Protein AF-A0A8H4ERY6-F1 (afdb_monomer)

pLDDT: mean 73.58, std 21.72, range [28.89, 97.69]

Nearest PDB structures (foldseek):
  2qjo-assembly1_B-2  TM=4.223E-01  e=2.496E+00  Synechocystis sp. PCC 6803
  3zq6-assembly2_C  TM=3.906E-01  e=4.110E+00  Methanothermobacter thermautotrophicus
  6tyt-assembly1_A  TM=4.153E-01  e=6.359E+00  Xenopus laevis
  3ibg-assembly1_B  TM=3.932E-01  e=8.160E+00  Aspergillus fumigatus

Sequence (190 aa):
MLEFCGNLRELRICGAEITDNILIRLTSDEEISTENFIPGESTFGSQQDKLATPPTSPISNNTYPHLHSLDLTECFNLTAFGIAELFSPDNLPSFHSLTLQHNPQNELDLEFFEFLADSFKFHSFNIIILNSKRFDEKNKKVLHTFARITKDLEVLGTKKDNVHVIKREKEMIDSEILNSFQISSPFIYS

Radius of gyration: 21.57 Å; Cα contacts (8 Å, |Δi|>4): 244; chains: 1; bounding box: 65×41×56 Å

Organism: Gigaspora margarita (NCBI:txid4874)

Foldseek 3Di:
DDPQDLQAAEEEDEQDQDELVVLCLQQDLDDPPPPDPDDDDDDDDDDDDDDDDDPDDDPLSGSHQNHAEYEYHNHQNYALVSVVVCVPPSRHNNYAEYEYEDDLVHPDAPVSVVCCLVVPLRHAYEYEYEDLPPDPPVCVVSSVRSVVRLVSLVVVVVVGVRYHYHYDHDGQDPVNVVVVVVVPDPPPPD

Secondary structure (DSSP, 8-state):
-----TT--EEE--S----THHHHHHH-----------------------PPPP--------S-TT--EEEETT-TT--HHHHHHTTSTTT-TT--EEEEE--TTSS--HHHHHHHHHH-TTSEEEEEEE-GGGS-TT-HHHHHHHHHHHHHHHHHHHH-TTEEEEEESSPPPHHHHHHHHHHS------

Structure (mmCIF, N/CA/C/O backbone):
data_AF-A0A8H4ERY6-F1
#
_entry.id   AF-A0A8H4ERY6-F1
#
loop_
_atom_site.group_PDB
_atom_site.id
_atom_site.type_symbol
_atom_site.label_atom_id
_atom_site.label_alt_id
_atom_site.label_comp_id
_atom_site.label_asym_id
_atom_site.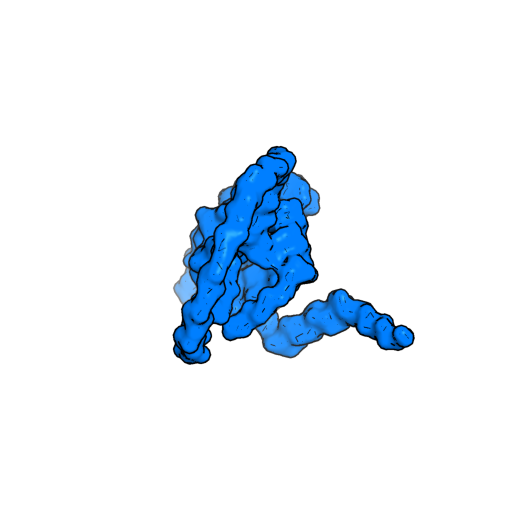label_entity_id
_atom_site.label_seq_id
_atom_site.pdbx_PDB_ins_code
_atom_site.Cartn_x
_atom_site.Cartn_y
_atom_site.Cartn_z
_atom_site.occupancy
_atom_site.B_iso_or_equiv
_atom_site.auth_seq_id
_atom_site.auth_comp_id
_atom_site.auth_asym_id
_atom_site.auth_atom_id
_atom_site.pdbx_PDB_model_num
ATOM 1 N N . MET A 1 1 ? 24.836 5.488 4.803 1.00 34.88 1 MET A N 1
ATOM 2 C CA . MET A 1 1 ? 24.814 5.396 3.331 1.00 34.88 1 MET A CA 1
ATOM 3 C C . MET A 1 1 ? 24.790 3.905 3.032 1.00 34.88 1 MET A C 1
ATOM 5 O O . MET A 1 1 ? 25.725 3.236 3.445 1.00 34.88 1 MET A O 1
ATOM 9 N N . LEU A 1 2 ? 23.671 3.358 2.545 1.00 39.62 2 LEU A N 1
ATOM 10 C CA . LEU A 1 2 ? 23.573 1.928 2.220 1.00 39.62 2 LEU A CA 1
ATOM 11 C C . LEU A 1 2 ? 24.350 1.715 0.916 1.00 39.62 2 LEU A C 1
ATOM 13 O O . LEU A 1 2 ? 23.993 2.308 -0.097 1.00 39.62 2 LEU A O 1
ATOM 17 N N . GLU A 1 3 ? 25.445 0.960 0.973 1.00 43.41 3 GLU A N 1
ATOM 18 C CA . GLU A 1 3 ? 26.233 0.611 -0.209 1.00 43.41 3 GLU A CA 1
ATOM 19 C C . GLU A 1 3 ? 25.423 -0.269 -1.169 1.00 43.41 3 GLU A C 1
ATOM 21 O O . GLU A 1 3 ? 24.551 -1.047 -0.772 1.00 43.41 3 GLU A O 1
ATOM 26 N N . PHE A 1 4 ? 25.712 -0.089 -2.454 1.00 51.59 4 PHE A N 1
ATOM 27 C CA . PHE A 1 4 ? 24.979 -0.611 -3.597 1.00 51.59 4 PHE A CA 1
ATOM 28 C C . PHE A 1 4 ? 24.840 -2.143 -3.549 1.00 51.59 4 PHE A C 1
ATOM 30 O O . PHE A 1 4 ? 25.807 -2.881 -3.723 1.00 51.59 4 PHE A O 1
ATOM 37 N N . CYS A 1 5 ? 23.617 -2.638 -3.354 1.00 56.06 5 CYS A N 1
ATOM 38 C CA . CYS A 1 5 ? 23.275 -4.044 -3.557 1.00 56.06 5 CYS A CA 1
ATOM 39 C C . CYS A 1 5 ? 22.505 -4.165 -4.871 1.00 56.06 5 CYS A C 1
ATOM 41 O O . CYS A 1 5 ? 21.277 -4.159 -4.867 1.00 56.06 5 CYS A O 1
ATOM 43 N N . GLY A 1 6 ? 23.215 -4.310 -5.995 1.00 62.06 6 GLY A N 1
ATOM 44 C CA . GLY A 1 6 ? 22.588 -4.458 -7.321 1.00 62.06 6 GLY A CA 1
ATOM 45 C C . GLY A 1 6 ? 21.605 -5.636 -7.425 1.00 62.06 6 GLY A C 1
ATOM 46 O O . GLY A 1 6 ? 20.757 -5.657 -8.306 1.00 62.06 6 GLY A O 1
ATOM 47 N N . ASN A 1 7 ? 21.664 -6.584 -6.483 1.00 76.50 7 ASN A N 1
ATOM 48 C CA . ASN A 1 7 ? 20.769 -7.739 -6.377 1.00 76.50 7 ASN A CA 1
ATOM 49 C C . ASN A 1 7 ? 19.683 -7.598 -5.298 1.00 76.50 7 ASN A C 1
ATOM 51 O O . ASN A 1 7 ? 19.111 -8.606 -4.881 1.00 76.50 7 ASN A O 1
ATOM 55 N N . LEU A 1 8 ? 19.417 -6.389 -4.796 1.00 84.50 8 LEU A N 1
ATOM 56 C CA . LEU A 1 8 ? 18.380 -6.179 -3.790 1.00 84.50 8 LEU A CA 1
ATOM 57 C C . LEU A 1 8 ? 17.007 -6.537 -4.374 1.00 84.50 8 LEU A C 1
ATOM 59 O O . LEU A 1 8 ? 16.541 -5.892 -5.307 1.00 84.50 8 LEU A O 1
ATOM 63 N N . ARG A 1 9 ? 16.369 -7.573 -3.820 1.00 88.25 9 ARG A N 1
ATOM 64 C CA . ARG A 1 9 ? 15.036 -8.043 -4.244 1.00 88.25 9 ARG A CA 1
ATOM 65 C C . ARG A 1 9 ? 13.915 -7.555 -3.347 1.00 88.25 9 ARG A C 1
ATOM 67 O O . ARG A 1 9 ? 12.789 -7.384 -3.801 1.00 88.25 9 ARG A O 1
ATOM 74 N N . GLU A 1 10 ? 14.219 -7.337 -2.079 1.00 89.62 10 GLU A N 1
ATOM 75 C CA . GLU A 1 10 ? 13.247 -6.953 -1.068 1.00 89.62 10 GLU A CA 1
ATOM 76 C C . GLU A 1 10 ? 13.836 -5.812 -0.251 1.00 89.62 10 GLU A C 1
ATOM 78 O O . GLU A 1 10 ? 14.940 -5.928 0.284 1.00 89.62 10 GLU A O 1
ATOM 83 N N . LEU A 1 11 ? 13.103 -4.707 -0.166 1.00 89.00 11 LEU A N 1
ATOM 84 C CA . LEU A 1 11 ? 13.448 -3.573 0.676 1.00 89.00 11 LEU A CA 1
ATOM 85 C C . LEU A 1 11 ? 12.304 -3.323 1.647 1.00 89.00 11 LEU A C 1
ATOM 87 O O . LEU A 1 11 ? 11.150 -3.194 1.248 1.00 89.00 11 LEU A O 1
ATOM 91 N N . ARG A 1 12 ? 12.633 -3.221 2.930 1.00 87.88 12 ARG A N 1
ATOM 92 C CA . ARG A 1 12 ? 11.685 -2.837 3.971 1.00 87.88 12 ARG A CA 1
ATOM 93 C C . ARG A 1 12 ? 12.201 -1.606 4.694 1.00 87.88 12 ARG A C 1
ATOM 95 O O . ARG A 1 12 ? 13.311 -1.617 5.220 1.00 87.88 12 ARG A O 1
ATOM 102 N N . ILE A 1 13 ? 11.369 -0.575 4.747 1.00 87.50 13 ILE A N 1
ATOM 103 C CA . ILE A 1 13 ? 11.563 0.643 5.526 1.00 87.50 13 ILE A CA 1
ATOM 104 C C . ILE A 1 13 ? 10.330 0.759 6.423 1.00 87.50 13 ILE A C 1
ATOM 106 O O . ILE A 1 13 ? 9.223 0.927 5.928 1.00 87.50 13 ILE A O 1
ATOM 110 N N . CYS A 1 14 ? 10.509 0.606 7.736 1.00 83.56 14 CYS A N 1
ATOM 111 C CA . CYS A 1 14 ? 9.402 0.596 8.694 1.00 83.56 14 CYS A CA 1
ATOM 112 C C . CYS A 1 14 ? 9.537 1.746 9.689 1.00 83.56 14 CYS A C 1
ATOM 114 O O . CYS A 1 14 ? 10.624 1.949 10.231 1.00 83.56 14 CYS A O 1
ATOM 116 N N . GLY A 1 15 ? 8.448 2.479 9.929 1.00 79.19 15 GLY A N 1
ATOM 117 C CA . GLY A 1 15 ? 8.371 3.514 10.971 1.00 79.19 15 GLY A CA 1
ATOM 118 C C . GLY A 1 15 ? 9.321 4.701 10.778 1.00 79.19 15 GLY A C 1
ATOM 119 O O . GLY A 1 15 ? 9.578 5.449 11.720 1.00 79.19 15 GLY A O 1
ATOM 120 N N . ALA A 1 16 ? 9.878 4.868 9.578 1.00 82.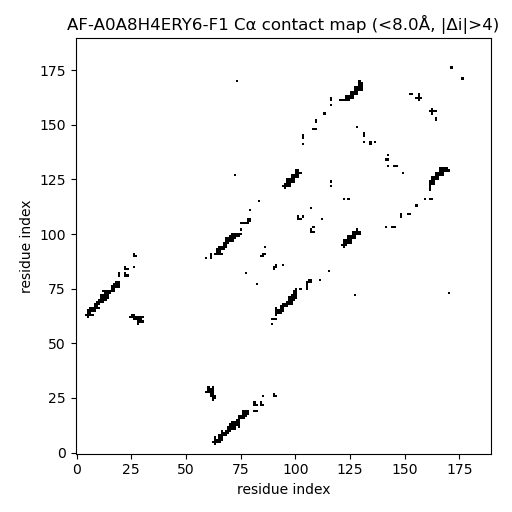50 16 ALA A N 1
ATOM 121 C CA . ALA A 1 16 ? 10.788 5.959 9.272 1.00 82.50 16 ALA A CA 1
ATOM 122 C C . ALA A 1 16 ? 10.010 7.203 8.829 1.00 82.50 16 ALA A C 1
ATOM 124 O O . ALA A 1 16 ? 9.029 7.119 8.089 1.00 82.50 16 ALA A O 1
ATOM 125 N N . GLU A 1 17 ? 10.498 8.377 9.220 1.00 84.00 17 GLU A N 1
ATOM 126 C CA . GLU A 1 17 ? 9.955 9.660 8.775 1.00 84.00 17 GLU A CA 1
ATOM 127 C C . GLU A 1 17 ? 10.488 10.002 7.370 1.00 84.00 17 GLU A C 1
ATOM 129 O O . GLU A 1 17 ? 11.309 10.898 7.177 1.00 84.00 17 GLU A O 1
ATOM 134 N N . ILE A 1 18 ? 10.072 9.207 6.382 1.00 84.75 18 ILE A N 1
ATOM 135 C CA . ILE A 1 18 ? 10.457 9.350 4.974 1.00 84.75 18 ILE A CA 1
ATOM 136 C C . ILE A 1 18 ? 9.386 10.086 4.173 1.00 84.75 18 ILE A C 1
ATOM 138 O O . ILE A 1 18 ? 8.192 9.923 4.407 1.00 84.75 18 ILE A O 1
ATOM 142 N N . THR A 1 19 ? 9.828 10.872 3.197 1.00 87.81 19 THR A N 1
ATOM 143 C CA . THR A 1 19 ? 8.970 11.526 2.201 1.00 87.81 19 THR A CA 1
ATOM 144 C C . THR A 1 19 ? 9.208 10.914 0.824 1.00 87.81 19 THR A C 1
ATOM 146 O O . THR A 1 19 ? 10.138 10.124 0.645 1.00 87.81 19 THR A O 1
ATOM 149 N N . ASP A 1 20 ? 8.436 11.343 -0.172 1.00 88.69 20 ASP A N 1
ATOM 150 C CA . ASP A 1 20 ? 8.545 10.899 -1.570 1.00 88.69 20 ASP A CA 1
ATOM 151 C C . ASP A 1 20 ? 9.973 10.981 -2.147 1.00 88.69 20 ASP A C 1
ATOM 153 O O . ASP A 1 20 ? 10.320 10.233 -3.056 1.00 88.69 20 ASP A O 1
ATOM 157 N N . ASN A 1 21 ? 10.849 11.813 -1.571 1.00 85.50 21 ASN A N 1
ATOM 158 C CA . ASN A 1 21 ? 12.267 11.891 -1.932 1.00 85.50 21 ASN A CA 1
ATOM 159 C C . ASN A 1 21 ? 12.985 10.534 -1.893 1.00 85.50 21 ASN A C 1
ATOM 161 O O . ASN A 1 21 ? 13.907 10.315 -2.677 1.00 85.50 21 ASN A O 1
ATOM 165 N N . ILE A 1 22 ? 12.614 9.631 -0.977 1.00 85.06 22 I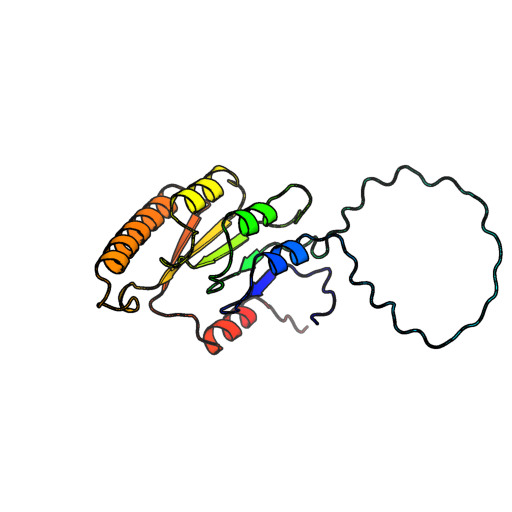LE A N 1
ATOM 166 C CA . ILE A 1 22 ? 13.218 8.294 -0.959 1.00 85.06 22 ILE A CA 1
ATOM 167 C C . ILE A 1 22 ? 12.734 7.455 -2.140 1.00 85.06 22 ILE A C 1
ATOM 169 O O . ILE A 1 22 ? 13.530 6.720 -2.708 1.00 85.06 22 ILE A O 1
ATOM 173 N N . LEU A 1 23 ? 11.469 7.605 -2.541 1.00 86.25 23 LEU A N 1
ATOM 174 C CA . LEU A 1 23 ? 10.881 6.882 -3.667 1.00 86.25 23 LEU A CA 1
ATOM 175 C C . LEU A 1 23 ? 11.546 7.323 -4.971 1.00 86.25 23 LEU A C 1
ATOM 177 O O . LEU A 1 23 ? 12.006 6.475 -5.723 1.00 86.25 23 LEU A O 1
ATOM 181 N N . ILE A 1 24 ? 11.755 8.633 -5.141 1.00 82.19 24 ILE A N 1
ATOM 182 C CA . ILE A 1 24 ? 12.519 9.194 -6.267 1.00 82.19 24 ILE A CA 1
ATOM 183 C C . ILE A 1 24 ? 13.936 8.611 -6.320 1.00 82.19 24 ILE A C 1
ATOM 185 O O . ILE A 1 24 ? 14.447 8.313 -7.392 1.00 82.19 24 ILE A O 1
ATOM 189 N N . ARG A 1 25 ? 14.593 8.418 -5.170 1.00 82.25 25 ARG A N 1
ATOM 190 C CA . ARG A 1 25 ? 15.931 7.804 -5.129 1.00 82.25 25 ARG A CA 1
ATOM 191 C C . ARG A 1 25 ? 15.924 6.319 -5.474 1.00 82.25 25 ARG A C 1
ATOM 193 O O . ARG A 1 25 ? 16.920 5.841 -6.000 1.00 82.25 25 ARG A O 1
ATOM 200 N N . LEU A 1 26 ? 14.846 5.592 -5.175 1.00 80.44 26 LEU A N 1
ATOM 201 C CA . LEU A 1 26 ? 14.712 4.189 -5.580 1.00 80.44 26 LEU A CA 1
ATOM 202 C C . LEU A 1 26 ? 14.559 4.053 -7.098 1.00 80.44 26 LEU A C 1
ATOM 204 O O . LEU A 1 26 ? 14.998 3.053 -7.660 1.00 80.44 26 LEU A O 1
ATOM 208 N N . THR A 1 27 ? 13.950 5.050 -7.736 1.00 78.12 27 THR A N 1
ATOM 209 C CA . THR A 1 27 ? 13.653 5.062 -9.171 1.00 78.12 27 THR A CA 1
ATOM 210 C C . THR A 1 27 ? 14.646 5.879 -9.999 1.00 78.12 27 THR A C 1
ATOM 212 O O . THR A 1 27 ? 14.522 5.924 -11.214 1.00 78.12 27 THR A O 1
ATOM 215 N N . SER A 1 28 ? 15.604 6.555 -9.361 1.00 71.88 28 SER A N 1
ATOM 216 C CA . SER A 1 28 ? 16.605 7.378 -10.041 1.00 71.88 28 SER A CA 1
ATOM 217 C C . SER A 1 28 ? 17.644 6.511 -10.758 1.00 71.88 28 SER A C 1
ATOM 219 O O . SER A 1 28 ? 18.072 5.477 -10.235 1.00 71.88 28 SER A O 1
ATOM 221 N N . ASP A 1 29 ? 18.087 6.990 -11.919 1.00 63.31 29 ASP A N 1
ATOM 222 C CA . ASP A 1 29 ? 19.217 6.455 -12.690 1.00 63.31 29 ASP A CA 1
ATOM 223 C C . ASP A 1 29 ? 20.574 7.024 -12.235 1.00 63.31 29 ASP A C 1
ATOM 225 O O . ASP A 1 29 ? 21.608 6.765 -12.856 1.00 63.31 29 ASP A O 1
ATOM 229 N N . GLU A 1 30 ? 20.599 7.857 -11.187 1.00 55.91 30 GLU A N 1
ATOM 230 C CA . GLU A 1 30 ? 21.854 8.401 -10.675 1.00 55.91 30 GLU A CA 1
ATOM 231 C C . GLU A 1 30 ? 22.710 7.278 -10.078 1.00 55.91 30 GLU A C 1
ATOM 233 O O . GLU A 1 30 ? 22.492 6.828 -8.951 1.00 55.91 30 GLU A O 1
ATOM 238 N N . GLU A 1 31 ? 23.753 6.878 -10.815 1.00 46.53 31 GLU A N 1
ATOM 239 C CA . GLU A 1 31 ? 24.941 6.284 -10.213 1.00 46.53 31 GLU A CA 1
ATOM 240 C C . GLU A 1 31 ? 25.339 7.174 -9.033 1.00 46.53 31 GLU A C 1
ATOM 242 O O . GLU A 1 31 ? 25.717 8.336 -9.220 1.00 46.53 31 GLU A O 1
ATOM 247 N N . ILE A 1 32 ? 25.265 6.643 -7.810 1.00 43.47 32 ILE A N 1
ATOM 248 C CA . ILE A 1 32 ? 25.919 7.260 -6.656 1.00 43.47 32 ILE A CA 1
ATOM 249 C C . ILE A 1 32 ? 27.417 7.148 -6.940 1.00 43.47 32 ILE A C 1
ATOM 251 O O . ILE A 1 32 ? 28.087 6.202 -6.533 1.00 43.47 32 ILE A O 1
ATOM 255 N N . SER A 1 33 ? 27.930 8.097 -7.715 1.00 33.81 33 SER A N 1
ATOM 256 C CA . SER A 1 33 ? 29.327 8.201 -8.081 1.00 33.81 33 SER A CA 1
ATOM 257 C C . SER A 1 33 ? 30.064 8.593 -6.809 1.00 33.81 33 SER A C 1
ATOM 259 O O . SER A 1 33 ? 30.065 9.744 -6.377 1.00 33.81 33 SER A O 1
ATOM 261 N N . THR A 1 34 ? 30.699 7.617 -6.166 1.00 38.09 34 THR A N 1
ATOM 262 C CA . THR A 1 34 ? 31.615 7.827 -5.038 1.00 38.09 34 THR A CA 1
ATOM 263 C C . THR A 1 34 ? 32.949 8.434 -5.486 1.00 38.09 34 THR A C 1
ATOM 265 O O . THR A 1 34 ? 33.990 8.160 -4.896 1.00 38.09 34 THR A O 1
ATOM 268 N N . GLU A 1 35 ? 32.949 9.281 -6.514 1.00 37.31 35 GLU A N 1
ATOM 269 C CA . GLU A 1 35 ? 34.140 9.956 -7.018 1.00 37.31 35 GLU A CA 1
ATOM 270 C C . GLU A 1 35 ? 34.023 11.458 -6.791 1.00 37.31 35 GLU A C 1
ATOM 272 O O . GLU A 1 35 ? 33.727 12.236 -7.685 1.00 37.31 35 GLU A O 1
ATOM 277 N N . ASN A 1 36 ? 34.262 11.863 -5.547 1.00 34.69 36 ASN A N 1
ATOM 278 C CA . ASN A 1 36 ? 34.882 13.149 -5.239 1.00 34.69 36 ASN A CA 1
ATOM 279 C C . ASN A 1 36 ? 35.689 13.010 -3.944 1.00 34.69 36 ASN A C 1
ATOM 281 O O . ASN A 1 36 ? 35.484 13.715 -2.959 1.00 34.69 36 ASN A O 1
ATOM 285 N N . PHE A 1 37 ? 36.630 12.066 -3.956 1.00 28.89 37 PHE A N 1
ATOM 286 C CA . PHE A 1 37 ? 37.822 12.140 -3.122 1.00 28.89 37 PHE A CA 1
ATOM 287 C C . PHE A 1 37 ? 39.006 12.364 -4.063 1.00 28.89 37 PHE A C 1
ATOM 289 O O . PHE A 1 37 ? 39.604 11.423 -4.571 1.00 28.89 37 PHE A O 1
ATOM 296 N N . ILE A 1 38 ? 39.319 13.632 -4.333 1.00 37.66 38 ILE A N 1
ATOM 297 C CA . ILE A 1 38 ? 40.601 13.997 -4.939 1.00 37.66 38 ILE A CA 1
ATOM 298 C C . ILE A 1 38 ? 41.631 13.989 -3.807 1.00 37.66 38 ILE A C 1
ATOM 300 O O . ILE A 1 38 ? 41.545 14.806 -2.886 1.00 37.66 38 ILE A O 1
ATOM 304 N N . PRO A 1 39 ? 42.622 13.090 -3.875 1.00 31.09 39 PRO A N 1
ATOM 305 C CA . PRO A 1 39 ? 43.986 13.577 -3.764 1.00 31.09 39 PRO A CA 1
ATOM 306 C C . PRO A 1 39 ? 44.894 12.875 -4.778 1.00 31.09 39 PRO A C 1
ATOM 308 O O . PRO A 1 39 ? 45.197 11.692 -4.644 1.00 31.09 39 PRO A O 1
ATOM 311 N N . GLY A 1 40 ? 45.387 13.635 -5.756 1.00 29.19 40 GLY A N 1
ATOM 312 C CA . GLY A 1 40 ? 46.541 13.230 -6.558 1.00 29.19 40 GLY A CA 1
ATOM 313 C C . GLY A 1 40 ? 46.393 13.536 -8.038 1.00 29.19 40 GLY A C 1
ATOM 314 O O . GLY A 1 40 ? 45.950 12.696 -8.812 1.00 29.19 40 GLY A O 1
ATOM 315 N N . GLU A 1 41 ? 46.824 14.729 -8.441 1.00 33.81 41 GLU A N 1
ATOM 316 C CA . GLU A 1 41 ? 47.220 14.985 -9.822 1.00 33.81 41 GLU A CA 1
ATOM 317 C C . GLU A 1 41 ? 48.330 14.005 -10.238 1.00 33.81 41 GLU A C 1
ATOM 319 O O . GLU A 1 41 ? 49.393 13.972 -9.618 1.00 33.81 41 GLU A O 1
ATOM 324 N N . SER A 1 42 ? 48.142 13.283 -11.343 1.00 29.64 42 SER A N 1
ATOM 325 C CA . SER A 1 42 ? 49.227 13.114 -12.313 1.00 29.64 42 SER A CA 1
ATOM 326 C C . SER A 1 42 ? 48.669 12.848 -13.710 1.00 29.64 42 SER A C 1
ATOM 328 O O . SER A 1 42 ? 48.148 11.780 -14.024 1.00 29.64 42 SER A O 1
ATOM 330 N N . THR A 1 43 ? 48.802 13.872 -14.536 1.00 32.66 43 THR A N 1
ATOM 331 C CA . THR A 1 43 ? 48.629 13.940 -15.984 1.00 32.66 43 THR A CA 1
ATOM 332 C C . THR A 1 43 ? 49.403 12.839 -16.711 1.00 32.66 43 THR A C 1
ATOM 334 O O . THR A 1 43 ? 50.588 12.706 -16.448 1.00 32.66 43 THR A O 1
ATOM 337 N N . PHE A 1 44 ? 48.800 12.144 -17.682 1.00 31.25 44 PHE A N 1
ATOM 338 C CA . PHE A 1 44 ? 49.432 11.810 -18.974 1.00 31.25 44 PHE A CA 1
ATOM 339 C C . PHE A 1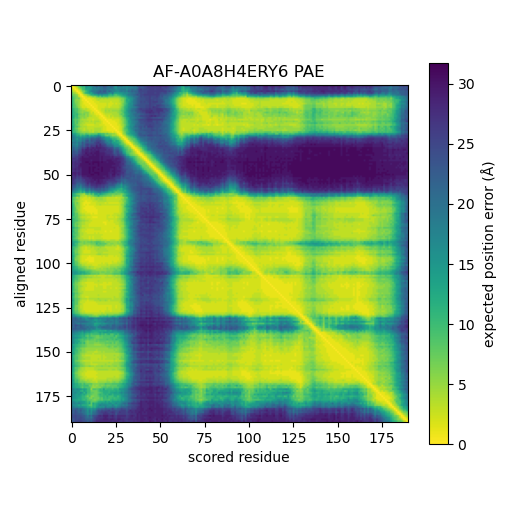 44 ? 48.375 11.275 -19.953 1.00 31.25 44 PHE A C 1
ATOM 341 O O . PHE A 1 44 ? 47.723 10.267 -19.698 1.00 31.25 44 PHE A O 1
ATOM 348 N N . GLY A 1 45 ? 48.183 11.983 -21.069 1.00 31.08 45 GLY A N 1
ATOM 349 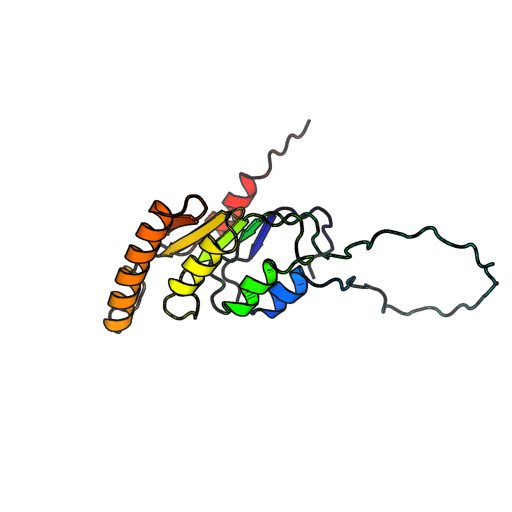C CA . GLY A 1 45 ? 47.241 11.610 -22.124 1.00 31.08 45 GLY A CA 1
ATOM 350 C C . GLY A 1 45 ? 47.829 10.647 -23.152 1.00 31.08 45 GLY A C 1
ATOM 351 O O . GLY A 1 45 ? 49.047 10.550 -23.289 1.00 31.08 45 GLY A O 1
ATOM 352 N N . SER A 1 46 ? 46.951 9.993 -23.916 1.00 31.14 46 SER A N 1
ATOM 353 C CA . SER A 1 46 ? 47.144 9.639 -25.331 1.00 31.14 46 SER A CA 1
ATOM 354 C C . SER A 1 46 ? 45.819 9.196 -25.964 1.00 31.14 46 SER A C 1
ATOM 356 O O . SER A 1 46 ? 44.948 8.639 -25.307 1.00 31.14 46 SER A O 1
ATOM 358 N N . GLN A 1 47 ? 45.692 9.528 -27.245 1.00 37.38 47 GLN A N 1
ATOM 359 C CA . GLN A 1 47 ? 44.536 9.454 -28.140 1.00 37.38 47 GLN A CA 1
ATOM 360 C C . GLN A 1 47 ? 43.905 8.052 -28.257 1.00 37.38 47 GLN A C 1
ATOM 362 O O . GLN A 1 47 ? 44.625 7.057 -28.287 1.00 37.38 47 GLN A O 1
ATOM 367 N N . GLN A 1 48 ? 42.577 7.979 -28.424 1.00 33.22 48 GLN A N 1
ATOM 368 C CA . GLN A 1 48 ? 41.886 6.769 -28.886 1.00 33.22 48 GLN A CA 1
ATOM 369 C C . GLN A 1 48 ? 41.082 7.035 -30.160 1.00 33.22 48 GLN A C 1
ATOM 371 O O . GLN A 1 48 ? 40.260 7.951 -30.235 1.00 33.22 48 GLN A O 1
ATOM 376 N N . ASP A 1 49 ? 41.366 6.191 -31.150 1.00 32.19 49 ASP A N 1
ATOM 377 C CA . ASP A 1 49 ? 40.668 6.042 -32.417 1.00 32.19 49 ASP A CA 1
ATOM 378 C C . ASP A 1 49 ? 39.192 5.667 -32.231 1.00 32.19 49 ASP A C 1
ATOM 380 O O . ASP A 1 49 ? 38.802 4.866 -31.382 1.00 32.19 49 ASP A O 1
ATOM 384 N N . LYS A 1 50 ? 38.369 6.257 -33.094 1.00 40.62 50 LYS A N 1
ATOM 385 C CA . LYS A 1 50 ? 36.911 6.167 -33.119 1.00 40.62 50 LYS A CA 1
ATOM 386 C C . LYS A 1 50 ? 36.470 4.846 -33.766 1.00 40.62 50 LYS A C 1
ATOM 388 O O . LYS A 1 50 ? 36.348 4.774 -34.987 1.00 40.62 50 LYS A O 1
ATOM 393 N N . LEU A 1 51 ? 36.201 3.817 -32.962 1.00 31.61 51 LEU A N 1
ATOM 394 C CA . LEU A 1 51 ? 35.538 2.589 -33.415 1.00 31.61 51 LEU A CA 1
ATOM 395 C C . LEU A 1 51 ? 34.032 2.681 -33.125 1.00 31.61 51 LEU A C 1
ATOM 397 O O . LEU A 1 51 ? 33.623 2.863 -31.982 1.00 31.61 51 LEU 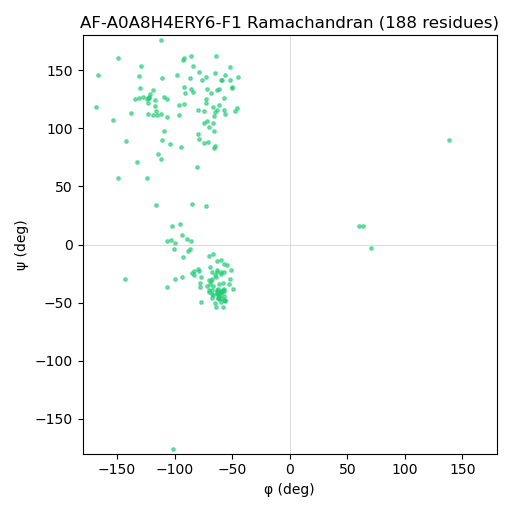A O 1
ATOM 401 N N . ALA A 1 52 ? 33.213 2.604 -34.175 1.00 42.44 52 ALA A N 1
ATOM 402 C CA . ALA A 1 52 ? 31.758 2.674 -34.085 1.00 42.44 52 ALA A CA 1
ATOM 403 C C . ALA A 1 52 ? 31.200 1.511 -33.246 1.00 42.44 52 ALA A C 1
ATOM 405 O O . ALA A 1 52 ? 31.381 0.344 -33.593 1.00 42.44 52 ALA A O 1
ATOM 406 N N . THR A 1 53 ? 30.517 1.838 -32.151 1.00 38.31 53 THR A N 1
ATOM 407 C CA . THR A 1 53 ? 29.764 0.886 -31.332 1.00 38.31 53 THR A CA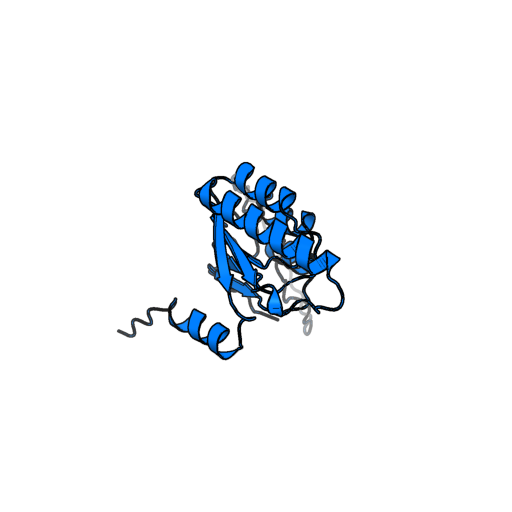 1
ATOM 408 C C . THR A 1 53 ? 28.440 0.514 -32.023 1.00 38.31 53 THR A C 1
ATOM 410 O O . THR A 1 53 ? 27.819 1.372 -32.658 1.00 38.31 53 THR A O 1
ATOM 413 N N . PRO A 1 54 ? 27.998 -0.759 -31.950 1.00 40.66 54 PRO A N 1
ATOM 414 C CA . PRO A 1 54 ? 26.676 -1.169 -32.430 1.00 40.66 54 PRO A CA 1
ATOM 415 C C . PRO A 1 54 ? 25.575 -0.480 -31.602 1.00 40.66 54 PRO A C 1
ATOM 417 O O . PRO A 1 54 ? 25.874 0.008 -30.511 1.00 40.66 54 PRO A O 1
ATOM 420 N N . PRO A 1 55 ? 24.315 -0.414 -32.079 1.00 39.09 55 PRO A N 1
ATOM 421 C CA . PRO A 1 55 ? 23.240 0.220 -31.327 1.00 39.09 55 PRO A CA 1
ATOM 422 C C . PRO A 1 55 ? 22.982 -0.591 -30.056 1.00 39.09 55 PRO A C 1
ATOM 424 O O . PRO A 1 55 ? 22.312 -1.622 -30.083 1.00 39.09 55 PRO A O 1
ATOM 427 N N . THR A 1 56 ? 23.560 -0.146 -28.945 1.00 41.09 56 THR A N 1
ATOM 428 C CA . THR A 1 56 ? 23.234 -0.644 -27.618 1.00 41.09 56 THR A CA 1
ATOM 429 C C . THR A 1 56 ? 21.787 -0.244 -27.363 1.00 41.09 56 THR A C 1
ATOM 431 O O . THR A 1 56 ? 21.462 0.942 -27.316 1.00 41.09 56 THR A O 1
ATOM 434 N N . SER A 1 57 ? 20.901 -1.233 -27.265 1.00 41.78 57 SER A N 1
ATOM 435 C CA . SER A 1 57 ? 19.582 -1.068 -26.651 1.00 41.78 57 SER A CA 1
ATOM 436 C C . SER A 1 57 ? 19.725 -0.283 -25.339 1.00 41.78 57 SER A C 1
ATOM 438 O O . SER A 1 57 ? 20.747 -0.459 -24.669 1.00 41.78 57 SER A O 1
ATOM 440 N N . PRO A 1 58 ? 18.763 0.591 -24.985 1.00 39.62 58 PRO A N 1
ATOM 441 C CA . PRO A 1 58 ? 18.902 1.463 -23.827 1.00 39.62 58 PRO A CA 1
ATOM 442 C C . PRO A 1 58 ? 19.141 0.593 -22.594 1.00 39.62 58 PRO A C 1
ATOM 444 O O . PRO A 1 58 ? 18.314 -0.246 -22.242 1.00 39.62 58 PRO A O 1
ATOM 447 N N . ILE A 1 59 ? 20.322 0.735 -22.000 1.00 45.84 59 ILE A N 1
ATOM 448 C CA . ILE A 1 59 ? 20.618 0.164 -20.694 1.00 45.84 59 ILE A CA 1
ATOM 449 C C . ILE A 1 59 ? 19.807 1.030 -19.734 1.00 45.84 59 ILE A C 1
ATOM 451 O O . ILE A 1 59 ? 20.115 2.208 -19.571 1.00 45.84 59 ILE A O 1
ATOM 455 N N . SER A 1 60 ? 18.712 0.490 -19.201 1.00 49.81 60 SER A N 1
ATOM 456 C CA . SER A 1 60 ? 17.973 1.140 -18.123 1.00 49.81 60 SER A CA 1
ATOM 457 C C . SER A 1 60 ? 18.898 1.142 -16.901 1.00 49.81 60 SER A C 1
ATOM 459 O O . SER A 1 60 ? 19.230 0.072 -16.381 1.00 49.81 60 SER A O 1
ATOM 461 N N . ASN A 1 61 ? 19.388 2.314 -16.505 1.00 59.38 61 ASN A N 1
ATOM 462 C CA . ASN A 1 61 ? 20.402 2.490 -15.461 1.00 59.38 61 ASN A CA 1
ATOM 463 C C . ASN A 1 61 ? 19.783 2.529 -14.054 1.00 59.38 61 ASN A C 1
ATOM 465 O O . ASN A 1 61 ? 20.264 3.226 -13.166 1.00 59.38 61 ASN A O 1
ATOM 469 N N . ASN A 1 62 ? 18.726 1.753 -13.832 1.00 66.88 62 ASN A N 1
ATOM 470 C CA . ASN A 1 62 ? 17.979 1.790 -12.589 1.00 66.88 62 ASN A CA 1
ATOM 471 C C . ASN A 1 62 ? 18.877 1.411 -11.417 1.00 66.88 62 ASN A C 1
ATOM 473 O O . ASN A 1 62 ? 19.544 0.374 -11.444 1.00 66.88 62 ASN A O 1
ATOM 477 N N . THR A 1 63 ? 18.799 2.187 -10.337 1.00 73.19 63 THR A N 1
ATOM 478 C CA . THR A 1 63 ? 19.537 1.899 -9.099 1.00 73.19 63 THR A CA 1
ATOM 479 C C . THR A 1 63 ? 19.183 0.514 -8.523 1.00 73.19 63 THR A C 1
ATOM 481 O O . THR A 1 63 ? 20.047 -0.168 -7.968 1.00 73.19 63 THR A O 1
ATOM 484 N N . TYR A 1 64 ? 17.933 0.056 -8.687 1.00 81.44 64 TYR A N 1
ATOM 485 C CA . TYR A 1 64 ? 17.451 -1.230 -8.161 1.00 81.44 64 TYR A CA 1
ATOM 486 C C . TYR A 1 64 ? 16.664 -2.056 -9.201 1.00 81.44 64 TYR A C 1
ATOM 488 O O . TYR A 1 64 ? 15.454 -2.252 -9.064 1.00 81.44 64 TYR A O 1
ATOM 496 N N . PRO A 1 65 ? 17.328 -2.619 -10.227 1.00 82.94 65 PRO A N 1
ATOM 497 C CA . PRO A 1 65 ? 16.651 -3.281 -11.349 1.00 82.94 65 PRO A CA 1
ATOM 498 C C . PRO A 1 65 ? 15.966 -4.599 -10.950 1.00 82.94 65 PRO A C 1
ATOM 500 O O . PRO A 1 65 ? 15.086 -5.094 -11.656 1.00 82.94 65 PRO A O 1
ATOM 503 N N . HIS A 1 66 ? 16.367 -5.182 -9.818 1.00 86.94 66 HIS A N 1
ATOM 504 C CA . HIS A 1 66 ? 15.876 -6.465 -9.313 1.00 86.94 66 HIS A CA 1
ATOM 505 C C . HIS A 1 66 ? 14.933 -6.338 -8.114 1.00 86.94 66 HIS A C 1
ATOM 507 O O . HIS A 1 66 ? 14.506 -7.367 -7.583 1.00 86.94 66 HIS A O 1
ATOM 513 N N . LEU A 1 67 ? 14.594 -5.114 -7.693 1.00 89.38 67 LEU A N 1
ATOM 514 C CA . LEU A 1 67 ? 13.684 -4.906 -6.574 1.00 89.38 67 LEU A CA 1
ATOM 515 C C . LEU A 1 67 ? 12.290 -5.403 -6.950 1.00 89.38 67 LEU A C 1
ATOM 517 O O . LEU A 1 67 ? 11.670 -4.908 -7.885 1.00 89.38 67 LEU A O 1
ATOM 521 N N . HIS A 1 68 ? 11.816 -6.392 -6.205 1.00 91.81 68 HIS A N 1
ATOM 522 C CA . HIS A 1 68 ? 10.550 -7.075 -6.425 1.00 91.81 68 HIS A CA 1
ATOM 523 C C . HIS A 1 68 ? 9.502 -6.678 -5.388 1.00 91.81 68 HIS A C 1
ATOM 525 O O . HIS A 1 68 ? 8.322 -6.551 -5.716 1.00 91.81 68 HIS A O 1
ATOM 531 N N . SER A 1 69 ? 9.925 -6.465 -4.140 1.00 93.12 69 SER A N 1
ATOM 532 C CA . SER A 1 69 ? 9.032 -6.093 -3.045 1.00 93.12 69 SER A CA 1
ATOM 533 C C . SER A 1 69 ? 9.542 -4.881 -2.282 1.00 93.12 69 SER A C 1
ATOM 535 O O . SER A 1 69 ? 10.707 -4.834 -1.884 1.00 93.12 69 SER A O 1
ATOM 537 N N . LEU A 1 70 ? 8.636 -3.944 -2.014 1.00 93.50 70 LEU A N 1
ATOM 538 C CA . LEU A 1 70 ? 8.872 -2.775 -1.182 1.00 93.50 70 LEU A CA 1
ATOM 539 C C . LEU A 1 70 ? 7.851 -2.753 -0.048 1.00 93.50 70 LEU A C 1
ATOM 541 O O . LEU A 1 70 ? 6.646 -2.818 -0.275 1.00 93.50 70 LEU A O 1
ATOM 545 N N . ASP A 1 71 ? 8.336 -2.665 1.181 1.00 92.88 71 ASP A N 1
ATOM 546 C CA . ASP A 1 71 ? 7.501 -2.560 2.368 1.00 92.88 71 ASP A CA 1
ATOM 547 C C . ASP A 1 71 ? 7.751 -1.223 3.057 1.00 92.88 71 ASP A C 1
ATOM 549 O O . ASP A 1 71 ? 8.860 -0.969 3.526 1.00 92.88 71 ASP A O 1
ATOM 553 N N . LEU A 1 72 ? 6.717 -0.381 3.083 1.00 92.38 72 LEU A N 1
ATOM 554 C CA . LEU A 1 72 ? 6.718 0.971 3.644 1.00 92.38 72 LEU A CA 1
ATOM 555 C C . LEU A 1 72 ? 5.752 1.064 4.832 1.00 92.38 72 LEU A C 1
ATOM 557 O O . LEU A 1 72 ? 5.082 2.079 5.044 1.00 92.38 72 LEU A O 1
ATOM 561 N N . THR A 1 73 ? 5.622 -0.025 5.593 1.00 89.38 73 THR A N 1
ATOM 562 C CA . THR A 1 73 ? 4.810 -0.060 6.813 1.00 89.38 73 THR A CA 1
ATOM 563 C C . THR A 1 73 ? 5.171 1.115 7.728 1.00 89.38 73 THR A C 1
ATOM 565 O O . THR A 1 73 ? 6.338 1.448 7.919 1.00 89.38 73 THR A O 1
ATOM 568 N N . GLU A 1 74 ? 4.160 1.780 8.287 1.00 87.12 74 GLU A N 1
ATOM 569 C CA . GLU A 1 74 ? 4.332 2.924 9.198 1.00 87.12 74 GLU A CA 1
ATOM 570 C C . GLU A 1 74 ? 5.081 4.147 8.614 1.00 87.12 74 GLU A C 1
ATOM 572 O O . GLU A 1 74 ? 5.475 5.045 9.354 1.00 87.12 74 GLU A O 1
ATOM 577 N N . CYS A 1 75 ? 5.232 4.239 7.288 1.00 89.69 75 CYS A N 1
ATOM 578 C CA . CYS A 1 75 ? 5.802 5.407 6.611 1.00 89.69 75 CYS A CA 1
ATOM 579 C C . CYS A 1 75 ? 4.683 6.361 6.157 1.00 89.69 75 CYS A C 1
ATOM 581 O O . CYS A 1 75 ? 4.197 6.295 5.029 1.00 89.69 75 CYS A O 1
ATOM 583 N N . PHE A 1 76 ? 4.221 7.228 7.060 1.00 88.56 76 PHE A N 1
ATOM 584 C CA . PHE A 1 76 ? 2.968 7.981 6.877 1.00 88.56 76 PHE A CA 1
ATOM 585 C C . PHE A 1 76 ? 3.085 9.322 6.146 1.00 88.56 76 PHE A C 1
ATOM 587 O O . PHE A 1 76 ? 2.059 9.935 5.875 1.00 88.56 76 PHE A O 1
ATOM 594 N N . ASN A 1 77 ? 4.299 9.769 5.821 1.00 89.88 77 ASN A N 1
ATOM 595 C CA . ASN A 1 77 ? 4.540 11.045 5.133 1.00 89.88 77 ASN A CA 1
ATOM 596 C C . ASN A 1 77 ? 4.671 10.880 3.604 1.00 89.88 77 ASN A C 1
ATOM 598 O O . ASN A 1 77 ? 5.214 11.757 2.931 1.00 89.88 77 ASN A O 1
ATOM 602 N N . LEU A 1 78 ? 4.212 9.746 3.065 1.00 90.31 78 LEU A N 1
ATOM 603 C CA . LEU A 1 78 ? 4.216 9.440 1.635 1.00 90.31 78 LEU A CA 1
ATOM 604 C C . LEU A 1 78 ? 2.904 9.867 0.988 1.00 90.31 78 LEU A C 1
ATOM 606 O O . LEU A 1 78 ? 1.831 9.570 1.522 1.00 90.31 78 LEU A O 1
ATOM 610 N N . THR A 1 79 ? 2.999 10.498 -0.179 1.00 92.12 79 THR A N 1
ATOM 611 C CA . THR A 1 79 ? 1.828 10.944 -0.939 1.00 92.12 79 THR A CA 1
ATOM 612 C C . THR A 1 79 ? 1.375 9.890 -1.948 1.00 92.12 79 THR A C 1
ATOM 614 O O . THR A 1 79 ? 2.137 9.011 -2.364 1.00 92.12 79 THR A O 1
ATOM 617 N N . ALA A 1 80 ? 0.121 10.001 -2.395 1.00 91.88 80 ALA A N 1
ATOM 618 C CA . ALA A 1 80 ? -0.412 9.172 -3.476 1.00 91.88 80 ALA A CA 1
ATOM 619 C C . ALA A 1 80 ? 0.422 9.304 -4.764 1.00 91.88 80 ALA A C 1
ATOM 621 O O . ALA A 1 80 ? 0.668 8.313 -5.451 1.00 91.88 80 ALA A O 1
ATOM 622 N N . PHE A 1 81 ? 0.892 10.521 -5.061 1.00 90.44 81 PHE A N 1
ATOM 623 C CA . PHE A 1 81 ? 1.738 10.800 -6.219 1.00 90.44 81 PHE A CA 1
ATOM 624 C C . PHE A 1 81 ? 3.094 10.098 -6.106 1.00 90.44 81 PHE A C 1
ATOM 626 O O . PHE A 1 81 ? 3.478 9.365 -7.014 1.00 90.44 81 PHE A O 1
ATOM 633 N N . GLY A 1 82 ? 3.781 10.248 -4.969 1.00 90.88 82 GLY A N 1
ATOM 634 C CA . GLY A 1 82 ? 5.076 9.608 -4.742 1.00 90.88 82 GLY A CA 1
ATOM 635 C C . GLY A 1 82 ? 5.019 8.086 -4.872 1.00 90.88 82 GLY A C 1
ATOM 636 O O . GLY A 1 82 ? 5.916 7.479 -5.449 1.00 90.88 82 GLY A O 1
ATOM 637 N N . ILE A 1 83 ? 3.944 7.461 -4.383 1.00 92.94 83 ILE A N 1
ATOM 638 C CA . ILE A 1 83 ? 3.742 6.014 -4.526 1.00 92.94 83 ILE A CA 1
ATOM 639 C C . ILE A 1 83 ? 3.445 5.630 -5.979 1.00 92.94 83 ILE A C 1
ATOM 641 O O . ILE A 1 83 ? 3.961 4.617 -6.447 1.00 92.94 83 ILE A O 1
ATOM 645 N N . ALA A 1 84 ? 2.632 6.408 -6.698 1.00 90.25 84 ALA A N 1
ATOM 646 C CA . ALA A 1 84 ? 2.305 6.127 -8.095 1.00 90.25 84 ALA A CA 1
ATOM 647 C C . ALA A 1 84 ? 3.548 6.153 -9.005 1.00 90.25 84 ALA A C 1
ATOM 649 O O . ALA A 1 84 ? 3.643 5.333 -9.916 1.00 90.25 84 ALA A O 1
ATOM 650 N N . GLU A 1 85 ? 4.524 7.019 -8.713 1.00 89.19 85 GLU A N 1
ATOM 651 C CA . GLU A 1 85 ? 5.797 7.091 -9.447 1.00 89.19 85 GLU A CA 1
ATOM 652 C C . GLU A 1 85 ? 6.603 5.786 -9.401 1.00 89.19 85 GLU A C 1
ATOM 654 O O . GLU A 1 85 ? 7.338 5.487 -10.339 1.00 89.19 85 GLU A O 1
ATOM 659 N N . LEU A 1 86 ? 6.435 4.939 -8.378 1.00 89.88 86 LEU A N 1
ATOM 660 C CA . LEU A 1 86 ? 7.087 3.620 -8.342 1.00 89.88 86 LEU A CA 1
ATOM 661 C C . LEU A 1 86 ? 6.688 2.724 -9.524 1.00 89.88 86 LEU A C 1
ATOM 663 O O . LEU A 1 86 ? 7.424 1.802 -9.870 1.00 89.88 86 LEU A O 1
ATOM 667 N N . PHE A 1 87 ? 5.526 2.989 -10.121 1.00 88.69 87 PHE A N 1
ATOM 668 C CA . PHE A 1 87 ? 4.948 2.207 -11.210 1.00 88.69 87 PHE A CA 1
ATOM 669 C C . PHE A 1 87 ? 5.099 2.879 -12.580 1.00 88.69 87 PHE A C 1
ATOM 671 O O . PHE A 1 87 ? 4.576 2.362 -13.572 1.00 88.69 87 PHE A O 1
ATOM 678 N N . SER A 1 88 ? 5.788 4.023 -12.657 1.00 85.31 88 SER A N 1
ATOM 679 C CA . SER A 1 88 ? 6.125 4.635 -13.940 1.00 85.31 88 SER A CA 1
ATOM 680 C C . SER A 1 88 ? 6.953 3.648 -14.781 1.00 85.31 88 SER A C 1
ATOM 682 O O . SER A 1 88 ? 7.782 2.911 -14.229 1.00 85.31 88 SER A O 1
ATOM 684 N N . PRO A 1 89 ? 6.734 3.594 -16.110 1.00 75.69 89 PRO A N 1
ATOM 685 C CA . PRO A 1 89 ? 7.546 2.771 -16.997 1.00 75.69 89 PRO A CA 1
ATOM 686 C C . PRO A 1 89 ? 9.028 3.063 -16.771 1.00 75.69 89 PRO A C 1
ATOM 688 O O . PRO A 1 89 ? 9.400 4.208 -16.545 1.00 75.69 89 PRO A O 1
ATOM 691 N N . ASP A 1 90 ? 9.851 2.022 -16.815 1.00 81.00 90 ASP A N 1
ATOM 692 C CA . ASP A 1 90 ? 11.303 2.102 -16.645 1.00 81.00 90 ASP A CA 1
ATOM 693 C C . ASP A 1 90 ? 11.810 2.433 -15.232 1.00 81.00 90 ASP A C 1
ATOM 695 O O . ASP A 1 90 ? 13.010 2.342 -15.033 1.00 81.00 90 ASP A O 1
ATOM 699 N N . ASN A 1 91 ? 10.968 2.697 -14.222 1.00 83.12 91 ASN A N 1
ATOM 700 C CA . ASN A 1 91 ? 11.453 3.003 -12.863 1.00 83.12 91 ASN A CA 1
ATOM 701 C C . ASN A 1 91 ? 11.909 1.759 -12.081 1.00 83.12 91 ASN A C 1
ATOM 703 O O . ASN A 1 91 ? 13.006 1.732 -11.518 1.00 83.12 91 ASN A O 1
ATOM 707 N N . LEU A 1 92 ? 11.092 0.701 -12.042 1.00 86.19 92 LEU A N 1
ATOM 708 C CA . LEU A 1 92 ? 11.421 -0.554 -11.357 1.00 86.19 92 LEU A CA 1
ATOM 709 C C . LEU A 1 92 ? 10.898 -1.767 -12.155 1.00 86.19 92 LEU A C 1
ATOM 711 O O . LEU A 1 92 ? 9.782 -2.233 -11.925 1.00 86.19 92 LEU A O 1
ATOM 715 N N . PRO A 1 93 ? 11.685 -2.322 -13.094 1.00 86.00 93 PRO A N 1
ATOM 716 C CA . PRO A 1 93 ? 11.195 -3.301 -14.068 1.00 86.00 93 PRO A CA 1
ATOM 717 C C . PRO A 1 93 ? 10.796 -4.649 -13.455 1.00 86.00 93 PRO A C 1
ATOM 719 O O . PRO A 1 93 ? 10.010 -5.381 -14.050 1.00 86.00 93 PRO A O 1
ATOM 722 N N . SER A 1 94 ? 11.339 -4.987 -12.282 1.00 88.31 94 SER A N 1
ATOM 723 C CA . SER A 1 94 ? 11.023 -6.231 -11.565 1.00 88.31 94 SER A CA 1
ATOM 724 C C . SER A 1 94 ? 10.008 -6.038 -10.434 1.00 88.31 94 SER A C 1
ATOM 726 O O . SER A 1 94 ? 9.716 -7.001 -9.723 1.00 88.31 94 SER A O 1
ATOM 728 N N . PHE A 1 95 ? 9.504 -4.818 -10.227 1.00 91.56 95 PHE A N 1
ATOM 729 C CA . PHE A 1 95 ? 8.669 -4.494 -9.078 1.00 91.56 95 PHE A CA 1
ATOM 730 C C . PHE A 1 95 ? 7.289 -5.119 -9.194 1.00 91.56 95 PHE A C 1
ATOM 732 O O . PHE A 1 95 ? 6.650 -5.075 -10.241 1.00 91.56 95 PHE A O 1
ATOM 739 N N . HIS A 1 96 ? 6.837 -5.734 -8.106 1.00 93.06 96 HIS A N 1
ATOM 740 C CA . HIS A 1 96 ? 5.617 -6.528 -8.118 1.00 93.06 96 HIS A CA 1
ATOM 741 C C . HIS A 1 96 ? 4.802 -6.399 -6.835 1.00 93.06 96 HIS A C 1
ATOM 743 O O . HIS A 1 96 ? 3.587 -6.546 -6.886 1.00 93.06 96 HIS A O 1
ATOM 749 N N . SER A 1 97 ? 5.430 -6.146 -5.687 1.00 95.88 97 SER A N 1
ATOM 750 C CA . SER A 1 97 ? 4.760 -6.171 -4.386 1.00 95.88 97 SER A CA 1
ATOM 751 C C . SER A 1 97 ? 4.999 -4.885 -3.606 1.00 95.88 97 SER A C 1
ATOM 753 O O . SER A 1 97 ? 6.144 -4.501 -3.366 1.00 95.88 97 SER A O 1
ATOM 755 N N . LEU A 1 98 ? 3.915 -4.251 -3.160 1.00 96.50 98 LEU A N 1
ATOM 756 C CA . LEU A 1 98 ? 3.954 -3.066 -2.312 1.00 96.50 98 LEU A CA 1
ATOM 757 C C . LEU A 1 98 ? 3.165 -3.306 -1.024 1.00 96.50 98 LEU A C 1
ATOM 759 O O . LEU A 1 98 ? 1.977 -3.628 -1.063 1.00 96.50 98 LEU A O 1
ATOM 763 N N . THR A 1 99 ? 3.811 -3.093 0.120 1.00 95.31 99 THR A N 1
ATOM 764 C CA . THR A 1 99 ? 3.154 -3.091 1.431 1.00 95.31 99 THR A CA 1
ATOM 765 C C . THR A 1 99 ? 3.041 -1.667 1.961 1.00 95.31 99 THR A C 1
ATOM 767 O O . THR A 1 99 ? 4.044 -0.965 2.086 1.00 95.31 99 THR A O 1
ATOM 770 N N . LEU A 1 100 ? 1.821 -1.254 2.305 1.00 93.94 100 LEU A N 1
ATOM 771 C CA . LEU A 1 100 ? 1.500 0.048 2.890 1.00 93.94 100 LEU A CA 1
ATOM 772 C C . LEU A 1 100 ? 0.656 -0.137 4.146 1.00 93.94 100 LEU A C 1
ATOM 774 O O . LEU A 1 100 ? -0.105 -1.096 4.260 1.00 93.94 100 LEU A O 1
ATOM 778 N N . GLN A 1 101 ? 0.725 0.823 5.064 1.00 90.50 101 GLN A N 1
ATOM 779 C CA . GLN A 1 101 ? -0.186 0.887 6.202 1.00 90.50 101 GLN A CA 1
ATOM 780 C C . GLN A 1 101 ? -1.151 2.058 6.052 1.00 90.50 101 GLN A C 1
ATOM 782 O O . GLN A 1 101 ? -0.728 3.204 5.901 1.00 90.50 101 GLN A O 1
ATOM 787 N N . HIS A 1 102 ? -2.450 1.780 6.149 1.00 88.50 102 HIS A N 1
ATOM 788 C CA . HIS A 1 102 ? -3.453 2.834 6.168 1.00 88.50 102 HIS A CA 1
ATOM 789 C C . HIS A 1 102 ? -3.357 3.639 7.472 1.00 88.50 102 HIS A C 1
ATOM 791 O O . HIS A 1 102 ? -3.351 3.084 8.575 1.00 88.50 102 HIS A O 1
ATOM 797 N N . ASN A 1 103 ? -3.325 4.963 7.334 1.00 84.62 103 ASN A N 1
ATOM 798 C CA . ASN A 1 103 ? -3.389 5.914 8.434 1.00 84.62 103 ASN A CA 1
ATOM 799 C C . ASN A 1 103 ? -4.446 6.979 8.094 1.00 84.62 103 ASN A C 1
ATOM 801 O O . ASN A 1 103 ? -4.332 7.607 7.045 1.00 84.62 103 ASN A O 1
ATOM 805 N N . PRO A 1 104 ? -5.446 7.227 8.961 1.00 77.06 104 PRO A N 1
ATOM 806 C CA . PRO A 1 104 ? -6.507 8.204 8.707 1.00 77.06 104 PRO A CA 1
ATOM 807 C C . PRO A 1 104 ? -6.026 9.661 8.668 1.00 77.06 104 PRO A C 1
ATOM 809 O O . PRO A 1 104 ? -6.822 10.550 8.376 1.00 77.06 104 PRO A O 1
ATOM 812 N N . GLN A 1 105 ? -4.768 9.923 9.027 1.00 76.56 105 GLN A N 1
ATOM 813 C CA . GLN A 1 105 ? -4.137 11.237 8.915 1.00 76.56 105 GLN A CA 1
ATOM 814 C C . GLN A 1 105 ? -3.379 11.426 7.593 1.00 76.56 105 GLN A C 1
ATOM 816 O O . GLN A 1 105 ? -2.978 12.550 7.309 1.00 76.56 105 GLN A O 1
ATOM 821 N N . ASN A 1 106 ? -3.177 10.361 6.810 1.00 79.12 106 ASN A N 1
ATOM 822 C CA . ASN A 1 106 ? -2.507 10.423 5.513 1.00 79.12 106 ASN A CA 1
ATOM 823 C C . ASN A 1 106 ? -3.534 10.619 4.376 1.00 79.12 106 ASN A C 1
ATOM 825 O O . ASN A 1 106 ? -4.711 10.292 4.521 1.00 79.12 106 ASN A O 1
ATOM 829 N N . GLU A 1 107 ? -3.069 11.120 3.236 1.00 78.12 107 GLU A N 1
ATOM 830 C CA . GLU A 1 107 ? -3.812 11.310 1.986 1.00 78.12 107 GLU A CA 1
ATOM 831 C C . GLU A 1 107 ? -4.158 9.988 1.276 1.00 78.12 107 GLU A C 1
ATOM 833 O O . GLU A 1 107 ? -4.937 9.983 0.328 1.00 78.12 107 GLU A O 1
ATOM 838 N N . LEU A 1 108 ? -3.607 8.856 1.729 1.00 88.44 108 LEU A N 1
ATOM 839 C CA . LEU A 1 108 ? -3.872 7.533 1.154 1.00 88.44 108 LEU A CA 1
ATOM 840 C C . LEU A 1 108 ? -5.225 6.988 1.632 1.00 88.44 108 LEU A C 1
ATOM 842 O O . LEU A 1 108 ? -5.332 6.313 2.668 1.00 88.44 108 LEU A O 1
ATOM 846 N N . ASP A 1 109 ? -6.261 7.295 0.862 1.00 87.69 109 ASP A N 1
ATOM 847 C CA . ASP A 1 109 ? -7.635 6.878 1.102 1.00 87.69 109 ASP A CA 1
ATOM 848 C C . ASP A 1 109 ? -8.068 5.690 0.223 1.00 87.69 109 ASP A C 1
ATOM 850 O O . ASP A 1 109 ? -7.280 5.087 -0.507 1.00 87.69 109 ASP A O 1
ATOM 854 N N . LEU A 1 110 ? -9.343 5.308 0.341 1.00 90.69 110 LEU A N 1
ATOM 855 C CA . LEU A 1 110 ? -9.913 4.192 -0.411 1.00 90.69 110 LEU A CA 1
ATOM 856 C C . LEU A 1 110 ? -9.804 4.388 -1.928 1.00 90.69 110 LEU A C 1
ATOM 858 O O . LEU A 1 110 ? -9.516 3.420 -2.625 1.00 90.69 110 LEU A O 1
ATOM 862 N N . GLU A 1 111 ? -10.035 5.606 -2.423 1.00 92.44 111 GLU A N 1
ATOM 863 C CA . GLU A 1 111 ? -10.019 5.901 -3.858 1.00 92.44 111 GLU A CA 1
ATOM 864 C C . GLU A 1 111 ? -8.621 5.660 -4.429 1.00 92.44 111 GLU A C 1
ATOM 866 O O . GLU A 1 111 ? -8.474 5.045 -5.485 1.00 92.44 111 GLU A O 1
ATOM 871 N N . PHE A 1 112 ? -7.583 6.038 -3.681 1.00 93.06 112 PHE A N 1
ATOM 872 C CA . PHE A 1 112 ? -6.208 5.730 -4.050 1.00 93.06 112 PHE A CA 1
ATOM 873 C C . PHE A 1 112 ? -5.924 4.219 -4.108 1.00 93.06 112 PHE A C 1
ATOM 875 O O . PHE A 1 112 ? -5.332 3.733 -5.075 1.00 93.06 112 PHE A O 1
ATOM 882 N N . PHE A 1 113 ? -6.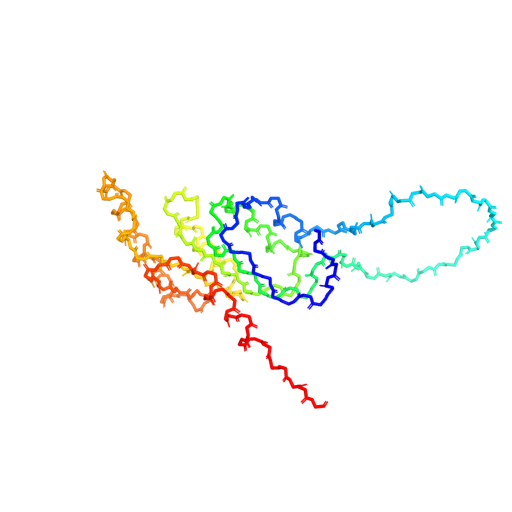354 3.446 -3.107 1.00 94.38 113 PHE A N 1
ATOM 883 C CA . PHE A 1 113 ? -6.144 1.993 -3.122 1.00 94.38 113 PHE A CA 1
ATOM 884 C C . PHE A 1 113 ? -6.941 1.295 -4.234 1.00 94.38 113 PHE A C 1
ATOM 886 O O . PHE A 1 113 ? -6.442 0.345 -4.840 1.00 94.38 113 PHE A O 1
ATOM 893 N N . GLU A 1 114 ? -8.151 1.772 -4.538 1.00 95.31 114 GLU A N 1
ATOM 894 C CA . GLU A 1 114 ? -8.935 1.318 -5.691 1.00 95.31 114 GLU A CA 1
ATOM 895 C C . GLU A 1 114 ? -8.208 1.623 -7.004 1.00 95.31 114 GLU A C 1
ATOM 897 O O . GLU A 1 114 ? -8.059 0.729 -7.840 1.00 95.31 114 GLU A O 1
ATOM 902 N N . PHE A 1 115 ? -7.678 2.841 -7.150 1.00 95.56 115 PHE A N 1
ATOM 903 C CA . PHE A 1 115 ? -6.873 3.242 -8.301 1.00 95.56 115 PHE A CA 1
ATOM 904 C C . PHE A 1 115 ? -5.660 2.328 -8.504 1.00 95.56 115 PHE A C 1
ATOM 906 O O . PHE A 1 115 ? -5.446 1.859 -9.625 1.00 95.56 115 PHE A O 1
ATOM 913 N N . LEU A 1 116 ? -4.892 2.037 -7.446 1.00 95.12 116 LEU A N 1
ATOM 914 C CA . LEU A 1 116 ? -3.748 1.125 -7.532 1.00 95.12 116 LEU A CA 1
ATOM 915 C C . LEU A 1 116 ? -4.183 -0.270 -7.991 1.00 95.12 116 LEU A C 1
ATOM 917 O O . LEU A 1 116 ? -3.624 -0.818 -8.943 1.00 95.12 116 LEU A O 1
ATOM 921 N N . ALA A 1 117 ? -5.215 -0.824 -7.350 1.00 95.69 117 ALA A N 1
ATOM 922 C CA . ALA A 1 117 ? -5.710 -2.160 -7.653 1.00 95.69 117 ALA A CA 1
ATOM 923 C C . ALA A 1 117 ? -6.185 -2.289 -9.109 1.00 95.69 117 ALA A C 1
ATOM 925 O O . ALA A 1 117 ? -5.916 -3.299 -9.761 1.00 95.69 117 ALA A O 1
ATOM 926 N N . ASP A 1 118 ? -6.872 -1.267 -9.627 1.00 96.31 118 ASP A N 1
ATOM 927 C CA . ASP A 1 118 ? -7.411 -1.263 -10.986 1.00 96.31 118 ASP A CA 1
ATOM 928 C C . ASP A 1 118 ? -6.372 -0.975 -12.068 1.00 96.31 118 ASP A C 1
ATOM 930 O O . ASP A 1 118 ? -6.430 -1.579 -13.147 1.00 96.31 118 ASP A O 1
ATOM 934 N N . SER A 1 119 ? -5.418 -0.092 -11.780 1.00 95.56 119 SER A N 1
ATOM 935 C CA . SER A 1 119 ? -4.380 0.315 -12.732 1.00 95.56 119 SER A CA 1
ATOM 936 C C . SER A 1 119 ? -3.279 -0.736 -12.865 1.00 95.56 119 SER A C 1
ATOM 938 O O . SER A 1 119 ? -2.750 -0.948 -13.955 1.00 95.56 119 SER A O 1
ATOM 940 N N . PHE A 1 120 ? -2.974 -1.453 -11.781 1.00 94.12 120 PHE A N 1
ATOM 941 C CA . PHE A 1 120 ? -1.807 -2.327 -11.679 1.00 94.12 120 PHE A CA 1
ATOM 942 C C . PHE A 1 120 ? -2.199 -3.764 -11.313 1.00 94.12 120 PHE A C 1
ATOM 944 O O . PHE A 1 120 ? -1.719 -4.341 -10.342 1.00 94.12 120 PHE A O 1
ATOM 951 N N . LYS A 1 121 ? -3.055 -4.379 -12.135 1.00 93.81 121 LYS A N 1
ATOM 952 C CA . LYS A 1 121 ? -3.654 -5.711 -11.887 1.00 93.81 121 LYS A CA 1
ATOM 953 C C . LYS A 1 121 ? -2.656 -6.853 -11.688 1.00 93.81 121 LYS A C 1
ATOM 955 O O . LYS A 1 121 ? -2.995 -7.869 -11.098 1.00 93.81 121 LYS A O 1
ATOM 960 N N . PHE A 1 122 ? -1.440 -6.696 -12.203 1.00 92.94 122 PHE A N 1
ATOM 961 C CA . PHE A 1 122 ? -0.366 -7.677 -12.064 1.00 92.94 122 PHE A CA 1
ATOM 962 C C . PHE A 1 122 ? 0.559 -7.400 -10.877 1.00 92.94 122 PHE A C 1
ATOM 964 O O . PHE A 1 122 ? 1.585 -8.056 -10.787 1.00 92.94 122 PHE A O 1
ATOM 971 N N . HIS A 1 123 ? 0.243 -6.440 -10.007 1.00 95.25 123 HIS A N 1
ATOM 972 C CA . HIS A 1 123 ? 1.010 -6.138 -8.797 1.00 95.25 123 HIS A CA 1
ATOM 973 C C . HIS A 1 123 ? 0.208 -6.532 -7.563 1.00 95.25 123 HIS A C 1
ATOM 975 O O . HIS A 1 123 ? -1.005 -6.352 -7.541 1.00 95.25 123 HIS A O 1
ATOM 981 N N . SER A 1 124 ? 0.888 -7.036 -6.539 1.00 96.75 124 SER A N 1
ATOM 982 C CA . SER A 1 124 ? 0.308 -7.368 -5.243 1.00 96.75 124 SER A CA 1
ATOM 983 C C . SER A 1 124 ? 0.387 -6.175 -4.289 1.00 96.75 124 SER A C 1
ATOM 985 O O . SER A 1 124 ? 1.450 -5.583 -4.089 1.00 96.75 124 SER A O 1
ATOM 987 N N . PHE A 1 125 ? -0.742 -5.844 -3.668 1.00 97.38 125 PHE A N 1
ATOM 988 C CA . PHE A 1 125 ? -0.866 -4.760 -2.701 1.00 97.38 125 PHE A CA 1
ATOM 989 C C . PHE A 1 125 ? -1.223 -5.312 -1.327 1.00 97.38 125 PHE A C 1
ATOM 991 O O . PHE A 1 125 ? -2.339 -5.782 -1.109 1.00 97.38 125 PHE A O 1
ATOM 998 N N . ASN A 1 126 ? -0.299 -5.215 -0.376 1.00 96.06 126 ASN A N 1
ATOM 999 C CA . ASN A 1 126 ? -0.542 -5.577 1.015 1.00 96.06 126 ASN A CA 1
ATOM 1000 C C . ASN A 1 126 ? -0.908 -4.317 1.806 1.00 96.06 126 ASN A C 1
ATOM 1002 O O . ASN A 1 126 ? -0.071 -3.442 2.022 1.00 96.06 126 ASN A O 1
ATOM 1006 N N . ILE A 1 127 ? -2.159 -4.215 2.246 1.00 94.94 127 ILE A N 1
ATOM 1007 C CA . ILE A 1 127 ? -2.667 -3.053 2.978 1.00 94.94 127 ILE A CA 1
ATOM 1008 C C . ILE A 1 127 ? -2.837 -3.433 4.445 1.00 94.94 127 ILE A C 1
ATOM 1010 O O . ILE A 1 127 ? -3.729 -4.201 4.812 1.00 94.94 127 ILE A O 1
ATOM 1014 N N . ILE A 1 128 ? -1.981 -2.883 5.300 1.00 91.94 128 ILE A N 1
ATOM 1015 C CA . ILE A 1 128 ? -2.038 -3.077 6.746 1.00 91.94 128 ILE A CA 1
ATOM 1016 C C . ILE A 1 128 ? -3.034 -2.092 7.354 1.00 91.94 128 ILE A C 1
ATOM 1018 O O . ILE A 1 128 ? -2.980 -0.887 7.104 1.00 91.94 128 ILE A O 1
ATOM 1022 N N . ILE A 1 129 ? -3.923 -2.605 8.202 1.00 89.25 129 ILE A N 1
ATOM 1023 C CA . ILE A 1 129 ? -4.883 -1.812 8.968 1.00 89.25 129 ILE A CA 1
ATOM 1024 C C . ILE A 1 129 ? -4.690 -2.115 10.452 1.00 89.25 129 ILE A C 1
ATOM 1026 O O . ILE A 1 129 ? -4.806 -3.267 10.883 1.00 89.25 129 ILE A O 1
ATOM 1030 N N . LEU A 1 130 ? -4.402 -1.078 11.243 1.00 84.62 130 LEU A N 1
ATOM 1031 C CA . LEU A 1 130 ? -4.329 -1.199 12.698 1.00 84.62 130 LEU A CA 1
ATOM 1032 C C . LEU A 1 130 ? -5.723 -1.210 13.328 1.00 84.62 130 LEU A C 1
ATOM 1034 O O . LEU A 1 130 ? -6.645 -0.552 12.858 1.00 84.62 130 LEU A O 1
ATOM 1038 N N . ASN A 1 131 ? -5.885 -1.915 14.441 1.00 72.81 131 ASN A N 1
ATOM 1039 C CA . ASN A 1 131 ? -7.132 -1.879 15.188 1.00 72.81 131 ASN A CA 1
ATOM 1040 C C . ASN A 1 131 ? -7.396 -0.457 15.722 1.00 72.81 131 ASN A C 1
ATOM 1042 O O . ASN A 1 131 ? -6.528 0.189 16.315 1.00 72.81 131 ASN A O 1
ATOM 1046 N N . SER A 1 132 ? -8.625 0.028 15.531 1.00 62.81 132 SER A N 1
ATOM 1047 C CA . SER A 1 132 ? -9.026 1.426 15.722 1.00 62.81 132 SER A CA 1
ATOM 1048 C C . SER A 1 132 ? -8.893 1.943 17.155 1.00 62.81 132 SER A C 1
ATOM 1050 O O . SER A 1 132 ? -8.956 3.150 17.371 1.00 62.81 132 SER A O 1
ATOM 1052 N N . LYS A 1 133 ? -8.722 1.050 18.141 1.00 61.12 133 LYS A N 1
ATOM 1053 C CA . LYS A 1 133 ? -8.630 1.374 19.578 1.00 61.12 133 LYS A CA 1
ATOM 1054 C C . LYS A 1 133 ? -7.470 2.314 19.932 1.00 61.12 133 LYS A C 1
ATOM 1056 O O . LYS A 1 133 ? -7.435 2.826 21.045 1.00 61.12 133 LYS A O 1
ATOM 1061 N N . ARG A 1 134 ? -6.521 2.523 19.014 1.00 58.75 134 ARG A N 1
ATOM 1062 C CA . ARG A 1 134 ? -5.414 3.477 19.169 1.00 58.75 134 ARG A CA 1
ATOM 1063 C C . ARG A 1 134 ? -5.746 4.917 18.781 1.00 58.75 134 ARG A C 1
ATOM 1065 O O . ARG A 1 134 ? -5.060 5.816 19.259 1.00 58.75 134 ARG A O 1
ATOM 1072 N N . PHE A 1 135 ? -6.729 5.162 17.916 1.00 61.47 135 PHE A N 1
ATOM 1073 C CA . PHE A 1 135 ? -7.060 6.540 17.553 1.00 61.47 135 PHE A CA 1
ATOM 1074 C C . PHE A 1 135 ? -7.766 7.195 18.738 1.00 61.47 135 PHE A C 1
ATOM 1076 O O . PHE A 1 135 ? -8.770 6.671 19.216 1.00 61.47 135 PHE A O 1
ATOM 1083 N N . ASP A 1 136 ? -7.198 8.303 19.232 1.00 55.66 136 ASP A N 1
ATOM 1084 C CA . ASP A 1 136 ? -7.642 8.996 20.446 1.00 55.66 136 ASP A CA 1
ATOM 1085 C C . ASP A 1 136 ? -9.173 9.152 20.440 1.00 55.66 136 ASP A C 1
ATOM 1087 O O . ASP A 1 136 ? -9.744 9.814 19.565 1.00 55.66 136 ASP A O 1
ATOM 1091 N N . GLU A 1 137 ? -9.844 8.531 21.420 1.00 57.59 137 GLU A N 1
ATOM 1092 C CA . GLU A 1 137 ? -11.308 8.532 21.579 1.00 57.59 137 GLU A CA 1
ATOM 1093 C C . GLU A 1 137 ? -11.905 9.946 21.616 1.00 57.59 137 GLU A C 1
ATOM 1095 O O . GLU A 1 137 ? -13.101 10.145 21.374 1.00 57.59 137 GLU A O 1
ATOM 1100 N N . LYS A 1 138 ? -11.060 10.953 21.864 1.00 63.50 138 LYS A N 1
ATOM 1101 C CA . LYS A 1 138 ? -11.409 12.372 21.816 1.00 63.50 138 LYS A CA 1
ATOM 1102 C C . LYS A 1 138 ? -11.839 12.845 20.428 1.00 63.50 138 LYS A C 1
ATOM 1104 O O . LYS A 1 138 ? -12.597 13.810 20.348 1.00 63.50 138 LYS A O 1
ATOM 1109 N N . ASN A 1 139 ? -11.435 12.175 19.343 1.00 70.69 139 ASN A N 1
ATOM 1110 C CA . ASN A 1 139 ? -11.853 12.521 17.983 1.00 70.69 139 ASN A CA 1
ATOM 1111 C C . ASN A 1 139 ? -12.763 11.447 17.363 1.00 70.69 139 ASN A C 1
ATOM 1113 O O . ASN A 1 139 ? -12.392 10.716 16.443 1.00 70.69 139 ASN A O 1
ATOM 1117 N N . LYS A 1 140 ? -14.014 11.397 17.841 1.00 73.81 140 LYS A N 1
ATOM 1118 C CA . LYS A 1 140 ? -15.057 10.469 17.360 1.00 73.81 140 LYS A CA 1
ATOM 1119 C C . LYS A 1 140 ? -15.260 10.486 15.839 1.00 73.81 140 LYS A C 1
ATOM 1121 O O . LYS A 1 140 ? -15.637 9.465 15.268 1.00 73.81 140 LYS A O 1
ATOM 1126 N N . LYS A 1 141 ? -15.015 11.625 15.176 1.00 76.81 141 LYS A N 1
ATOM 1127 C CA . LYS A 1 141 ? -15.127 11.747 13.715 1.00 76.81 141 LYS A CA 1
ATOM 1128 C C . LYS A 1 141 ? -14.045 10.925 13.012 1.00 76.81 141 LYS A C 1
ATOM 1130 O O . LYS A 1 141 ? -14.372 10.169 12.105 1.00 76.81 141 LYS A O 1
ATOM 1135 N N . VAL A 1 142 ? -12.796 11.025 13.470 1.00 74.88 142 VAL A N 1
ATOM 1136 C CA . VAL A 1 142 ? -11.673 10.225 12.949 1.00 74.88 142 VAL A CA 1
ATOM 1137 C C . VAL A 1 142 ? -11.932 8.735 13.157 1.00 74.88 142 VAL A C 1
ATOM 1139 O O . VAL A 1 142 ? -11.765 7.966 12.220 1.00 74.88 142 VAL A O 1
ATOM 1142 N N . LEU A 1 143 ? -12.442 8.333 14.325 1.00 75.31 143 LEU A N 1
ATOM 1143 C CA . LEU A 1 143 ? -12.793 6.934 14.598 1.00 75.31 143 LEU A CA 1
ATOM 1144 C C . LEU A 1 143 ? -13.873 6.380 13.661 1.00 75.31 143 LEU A C 1
ATOM 1146 O O . LEU A 1 143 ? -13.740 5.265 13.160 1.00 75.31 143 LEU A O 1
ATOM 1150 N N . HIS A 1 144 ? -14.938 7.145 13.405 1.00 77.75 144 HIS A N 1
ATOM 1151 C CA . HIS A 1 144 ? -16.001 6.707 12.499 1.00 77.75 144 HIS A CA 1
ATOM 1152 C C . HIS A 1 144 ? -15.510 6.624 11.048 1.00 77.75 144 HIS A C 1
ATOM 1154 O O . HIS A 1 144 ? -15.823 5.663 10.345 1.00 77.75 144 HIS A O 1
ATOM 1160 N N . THR A 1 145 ? -14.728 7.610 10.596 1.00 79.00 145 THR A N 1
ATOM 1161 C CA . THR A 1 145 ? -14.085 7.573 9.276 1.00 79.00 145 THR A CA 1
ATOM 1162 C C . THR A 1 145 ? -13.160 6.366 9.159 1.00 79.00 145 THR A C 1
ATOM 1164 O O . THR A 1 145 ? -13.263 5.621 8.192 1.00 79.00 145 THR A O 1
ATOM 1167 N N . PHE A 1 146 ? -12.336 6.108 10.174 1.00 81.69 146 PHE A N 1
ATOM 1168 C CA . PHE A 1 146 ? -11.420 4.975 10.198 1.00 81.69 146 PHE A CA 1
ATOM 1169 C C . PHE A 1 146 ? -12.150 3.628 10.134 1.00 81.69 146 PHE A C 1
ATOM 1171 O O . PHE A 1 146 ? -11.800 2.776 9.322 1.00 81.69 146 PHE A O 1
ATOM 1178 N N . ALA A 1 147 ? -13.199 3.439 10.940 1.00 82.19 147 ALA A N 1
ATOM 1179 C CA . ALA A 1 147 ? -14.000 2.214 10.922 1.00 82.19 147 ALA A CA 1
ATOM 1180 C C . ALA A 1 147 ? -14.682 1.992 9.564 1.00 82.19 147 ALA A C 1
ATOM 1182 O O . ALA A 1 147 ? -14.747 0.861 9.078 1.00 82.19 147 ALA A O 1
ATOM 1183 N N . ARG A 1 148 ? -15.166 3.071 8.935 1.00 85.88 148 ARG A N 1
ATOM 1184 C CA . ARG A 1 148 ? -15.742 3.014 7.590 1.00 85.88 148 ARG A CA 1
ATOM 1185 C C . ARG A 1 148 ? -14.693 2.612 6.554 1.00 85.88 148 ARG A C 1
ATOM 1187 O O . ARG A 1 148 ? -14.911 1.625 5.865 1.00 85.88 148 ARG A O 1
ATOM 1194 N N . ILE A 1 149 ? -13.561 3.316 6.491 1.00 84.69 149 ILE A N 1
ATOM 1195 C CA . ILE A 1 149 ? -12.488 3.018 5.530 1.00 84.69 149 ILE A CA 1
ATOM 1196 C C . ILE A 1 149 ? -11.962 1.598 5.740 1.00 84.69 149 ILE A C 1
ATOM 1198 O O . ILE A 1 149 ? -11.770 0.874 4.775 1.00 84.69 149 ILE A O 1
ATOM 1202 N N . THR A 1 150 ? -11.814 1.157 6.991 1.00 87.38 150 THR A N 1
ATOM 1203 C CA . THR A 1 150 ? -11.401 -0.216 7.312 1.00 87.38 150 THR A CA 1
ATOM 1204 C C . THR A 1 150 ? -12.339 -1.238 6.679 1.00 87.38 150 THR A C 1
ATOM 1206 O O . THR A 1 150 ? -11.892 -2.153 5.993 1.00 87.38 150 THR A O 1
ATOM 1209 N N . LYS A 1 151 ? -13.651 -1.053 6.849 1.00 90.25 151 LYS A N 1
ATOM 1210 C CA . LYS A 1 151 ? -14.653 -1.928 6.240 1.00 90.25 151 LYS A CA 1
ATOM 1211 C C . LYS A 1 151 ? -14.608 -1.874 4.713 1.00 90.25 151 LYS A C 1
ATOM 1213 O O . LYS A 1 151 ? -14.737 -2.911 4.069 1.00 90.25 151 LYS A O 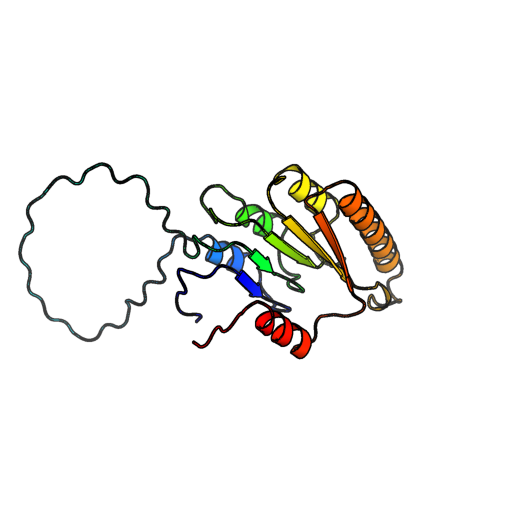1
ATOM 1218 N N . ASP A 1 152 ? -14.441 -0.688 4.141 1.00 92.81 152 ASP A N 1
ATOM 1219 C CA . ASP A 1 152 ? -14.406 -0.514 2.691 1.00 92.81 152 ASP A CA 1
ATOM 1220 C C . ASP A 1 152 ? -13.146 -1.160 2.081 1.00 92.81 152 ASP A C 1
ATOM 1222 O O . ASP A 1 152 ? -13.246 -1.861 1.075 1.00 92.81 152 ASP A O 1
ATOM 1226 N N . LEU A 1 153 ? -11.989 -1.046 2.743 1.00 92.38 153 LEU A N 1
ATOM 1227 C CA . LEU A 1 153 ? -10.755 -1.741 2.368 1.00 92.38 153 LEU A CA 1
ATOM 1228 C C . LEU A 1 153 ? -10.902 -3.259 2.475 1.00 92.38 153 LEU A C 1
ATOM 1230 O O . LEU A 1 153 ? -10.498 -3.978 1.567 1.00 92.38 153 LEU A O 1
ATOM 1234 N N . GLU A 1 154 ? -11.527 -3.769 3.538 1.00 92.50 154 GLU A N 1
ATOM 1235 C CA . GLU A 1 154 ? -11.828 -5.202 3.650 1.00 92.50 154 GLU A CA 1
ATOM 1236 C C . GLU A 1 154 ? -12.675 -5.691 2.474 1.00 92.50 154 GLU A C 1
ATOM 1238 O O . GLU A 1 154 ? -12.379 -6.726 1.879 1.00 92.50 154 GLU A O 1
ATOM 1243 N N . VAL A 1 155 ? -13.704 -4.928 2.099 1.00 95.88 155 VAL A N 1
ATOM 1244 C CA . VAL A 1 155 ? -14.519 -5.231 0.921 1.00 95.88 155 VAL A CA 1
ATOM 1245 C C . VAL A 1 155 ? -13.669 -5.187 -0.349 1.00 95.88 155 VAL A C 1
ATOM 1247 O O . VAL A 1 155 ? -13.808 -6.081 -1.185 1.00 95.88 155 VAL A O 1
ATOM 1250 N N . LEU A 1 156 ? -12.771 -4.211 -0.494 1.00 95.56 156 LEU A N 1
ATOM 1251 C CA . LEU A 1 156 ? -11.850 -4.130 -1.628 1.00 95.56 156 LEU A CA 1
ATOM 1252 C C . LEU A 1 156 ? -10.991 -5.396 -1.749 1.00 95.56 156 LEU A C 1
ATOM 1254 O O . LEU A 1 156 ? -10.969 -6.002 -2.818 1.00 95.56 156 LEU A O 1
ATOM 1258 N N . GLY A 1 157 ? -10.391 -5.860 -0.649 1.00 94.06 157 GLY A N 1
ATOM 1259 C CA . GLY A 1 157 ? -9.594 -7.094 -0.611 1.00 94.06 157 GLY A CA 1
ATOM 1260 C C . GLY A 1 157 ? -10.384 -8.371 -0.929 1.00 94.06 157 GLY A C 1
ATOM 1261 O O . GLY A 1 157 ? -9.809 -9.363 -1.357 1.00 94.06 157 GLY A O 1
ATOM 1262 N N . THR A 1 158 ? -11.713 -8.368 -0.767 1.00 95.50 158 THR A N 1
ATOM 1263 C CA . THR A 1 158 ? -12.560 -9.487 -1.237 1.00 95.50 158 THR A CA 1
ATOM 1264 C C . THR A 1 158 ? -12.931 -9.395 -2.717 1.00 95.50 158 THR A C 1
ATOM 1266 O O . THR A 1 158 ? -13.296 -10.401 -3.321 1.00 95.50 158 THR A O 1
ATOM 1269 N N . LYS A 1 159 ? -12.885 -8.191 -3.299 1.00 96.31 159 LYS A N 1
ATOM 1270 C CA . LYS A 1 159 ? -13.272 -7.923 -4.692 1.00 96.31 159 LYS A CA 1
ATOM 1271 C C . LYS A 1 159 ? -12.096 -7.985 -5.661 1.00 96.31 159 LYS A C 1
ATOM 1273 O O . LYS A 1 159 ? -12.319 -8.229 -6.845 1.00 96.31 159 LYS A O 1
ATOM 1278 N N . LYS A 1 160 ? -10.889 -7.692 -5.183 1.00 96.44 160 LYS A N 1
ATOM 1279 C CA . LYS A 1 160 ? -9.661 -7.606 -5.973 1.00 96.44 160 LYS A CA 1
ATOM 1280 C C . LYS A 1 160 ? -8.700 -8.682 -5.488 1.00 96.44 160 LYS A C 1
ATOM 1282 O O . LYS A 1 160 ? -8.309 -8.687 -4.328 1.00 96.44 160 LYS A O 1
ATOM 1287 N N . ASP A 1 161 ? -8.336 -9.592 -6.378 1.00 96.06 161 ASP A N 1
ATOM 1288 C CA . ASP A 1 161 ? -7.403 -10.692 -6.119 1.00 96.06 161 ASP A CA 1
ATOM 1289 C C . ASP A 1 161 ? -5.980 -10.208 -5.820 1.00 96.06 161 ASP A C 1
ATOM 1291 O O . ASP A 1 161 ? -5.239 -10.867 -5.094 1.00 96.06 161 ASP A O 1
ATOM 1295 N N . ASN A 1 162 ? -5.629 -9.033 -6.336 1.00 96.94 162 ASN A N 1
ATOM 1296 C CA . ASN A 1 162 ? -4.331 -8.403 -6.168 1.00 96.94 162 ASN A CA 1
ATOM 1297 C C . ASN A 1 162 ? -4.219 -7.500 -4.922 1.00 96.94 162 ASN A C 1
ATOM 1299 O O . ASN A 1 162 ? -3.188 -6.859 -4.723 1.00 96.94 162 ASN A O 1
ATOM 1303 N N . VAL A 1 163 ? -5.253 -7.451 -4.071 1.00 97.69 163 VAL A N 1
ATOM 1304 C CA . VAL A 1 163 ? -5.261 -6.682 -2.817 1.00 97.69 163 VAL A CA 1
ATOM 1305 C C . VAL A 1 163 ? -5.398 -7.621 -1.620 1.00 97.69 163 VAL A C 1
ATOM 1307 O O . VAL A 1 163 ? -6.362 -8.372 -1.492 1.00 97.69 163 VAL A O 1
ATOM 1310 N N . HIS A 1 164 ? -4.459 -7.529 -0.684 1.00 96.75 164 HIS A N 1
ATOM 1311 C CA . HIS A 1 164 ? -4.433 -8.312 0.544 1.00 96.75 164 HIS A CA 1
ATOM 1312 C C . HIS A 1 164 ? -4.515 -7.391 1.758 1.00 96.75 164 HIS A C 1
ATOM 1314 O O . HIS A 1 164 ? -3.590 -6.641 2.064 1.00 96.75 164 HIS A O 1
ATOM 1320 N N . VAL A 1 165 ? -5.634 -7.454 2.477 1.00 94.88 165 VAL A N 1
ATOM 1321 C CA . VAL A 1 165 ? -5.844 -6.645 3.681 1.00 94.88 165 VAL A CA 1
ATOM 1322 C C . VAL A 1 165 ? -5.385 -7.410 4.916 1.00 94.88 165 VAL A C 1
ATOM 1324 O O . VAL A 1 165 ? -5.913 -8.476 5.234 1.00 94.88 165 VAL A O 1
ATOM 1327 N N . ILE A 1 166 ? -4.425 -6.840 5.641 1.00 92.00 166 ILE A N 1
ATOM 1328 C CA . ILE A 1 166 ? -3.803 -7.441 6.821 1.00 92.00 166 ILE A CA 1
ATOM 1329 C C . ILE A 1 166 ? -4.208 -6.634 8.052 1.00 92.00 166 ILE A C 1
ATOM 1331 O O . ILE A 1 166 ? -3.795 -5.489 8.235 1.00 92.00 166 ILE A O 1
ATOM 1335 N N . LYS A 1 167 ? -5.002 -7.237 8.937 1.00 88.69 167 LYS A N 1
ATOM 1336 C CA . LYS A 1 167 ? -5.393 -6.602 10.202 1.00 88.69 167 LYS A CA 1
ATOM 1337 C C . LYS A 1 167 ? -4.334 -6.847 11.269 1.00 88.69 167 LYS A C 1
ATOM 1339 O O . LYS A 1 167 ? -3.903 -7.984 11.459 1.00 88.69 167 LYS A O 1
ATOM 1344 N N . ARG A 1 168 ? -3.958 -5.804 12.007 1.00 84.31 168 ARG A N 1
ATOM 1345 C CA . ARG A 1 168 ? -3.035 -5.900 13.147 1.00 84.31 168 ARG A CA 1
ATOM 1346 C C . ARG A 1 168 ? -3.588 -5.184 14.368 1.00 84.31 168 ARG A C 1
ATOM 1348 O O . ARG A 1 168 ? -4.205 -4.133 14.266 1.00 84.31 168 ARG A O 1
ATOM 1355 N N . GLU A 1 169 ? -3.315 -5.730 15.547 1.00 79.00 169 GLU A N 1
ATOM 1356 C CA . GLU A 1 169 ? -3.724 -5.110 16.816 1.00 79.00 169 GLU A CA 1
ATOM 1357 C C . GLU A 1 169 ? -2.834 -3.924 17.216 1.00 79.00 169 GLU A C 1
ATOM 1359 O O . GLU A 1 169 ? -3.275 -3.015 17.916 1.00 79.00 169 GLU A O 1
ATOM 1364 N N . LYS A 1 170 ? -1.570 -3.935 16.785 1.00 76.50 170 LYS A N 1
ATOM 1365 C CA . LYS A 1 170 ? -0.547 -2.956 17.156 1.00 76.50 170 LYS A CA 1
ATOM 1366 C C . LYS A 1 170 ? 0.463 -2.767 16.023 1.00 76.50 170 LYS A C 1
ATOM 1368 O O . LYS A 1 170 ? 0.598 -3.644 15.165 1.00 76.50 170 LYS A O 1
ATOM 1373 N N . GLU A 1 171 ? 1.163 -1.639 16.092 1.00 74.75 171 GLU A N 1
ATOM 1374 C CA . GLU A 1 171 ? 2.388 -1.361 15.334 1.00 74.75 171 GLU A CA 1
ATOM 1375 C C . GLU A 1 171 ? 3.414 -2.475 15.515 1.00 74.75 171 GLU A C 1
ATOM 1377 O O . GLU A 1 171 ? 3.421 -3.190 16.532 1.00 74.75 171 GLU A O 1
ATOM 1382 N N . MET A 1 172 ? 4.259 -2.629 14.505 1.00 72.00 172 MET A N 1
ATOM 1383 C CA . MET A 1 172 ? 5.293 -3.643 14.520 1.00 72.00 172 MET A CA 1
ATOM 1384 C C . MET A 1 172 ? 6.389 -3.221 15.496 1.00 72.00 172 MET A C 1
ATOM 1386 O O . MET A 1 172 ? 6.936 -2.129 15.411 1.00 72.00 172 MET A O 1
ATOM 1390 N N . ILE A 1 173 ? 6.705 -4.089 16.452 1.00 72.12 173 ILE A N 1
ATOM 1391 C CA . ILE A 1 173 ? 7.833 -3.843 17.359 1.00 72.12 173 ILE A CA 1
ATOM 1392 C C . ILE A 1 173 ? 9.138 -4.301 16.702 1.00 72.12 173 ILE A C 1
ATOM 1394 O O . ILE A 1 173 ? 9.128 -5.238 15.902 1.00 72.12 173 ILE A O 1
ATOM 1398 N N . ASP A 1 174 ? 10.269 -3.704 17.083 1.00 66.50 174 ASP A N 1
ATOM 1399 C CA . ASP A 1 174 ? 11.594 -4.000 16.510 1.00 66.50 174 ASP A CA 1
ATOM 1400 C C . ASP A 1 174 ? 11.915 -5.499 16.440 1.00 66.50 174 ASP A C 1
ATOM 1402 O O . ASP A 1 174 ? 12.475 -5.982 15.459 1.00 66.50 174 ASP A O 1
ATOM 1406 N N . SER A 1 175 ? 11.514 -6.279 17.446 1.00 71.25 175 SER A N 1
ATOM 1407 C CA . SER A 1 175 ? 11.719 -7.731 17.448 1.00 71.25 175 SER A CA 1
ATOM 1408 C C . SER A 1 175 ? 10.869 -8.473 16.408 1.00 71.25 175 SER A C 1
ATOM 1410 O O . SER A 1 175 ? 11.331 -9.455 15.831 1.00 71.25 175 SER A O 1
ATOM 1412 N N . GLU A 1 176 ? 9.650 -8.007 16.126 1.00 68.81 176 GLU A N 1
ATOM 1413 C CA . GLU A 1 176 ? 8.800 -8.530 15.047 1.00 68.81 176 GLU A CA 1
ATOM 1414 C C . GLU A 1 176 ? 9.378 -8.153 13.673 1.00 68.81 176 GLU A C 1
ATOM 1416 O O . GLU A 1 176 ? 9.398 -8.993 12.770 1.00 68.81 176 GLU A O 1
ATOM 1421 N N . ILE A 1 177 ? 9.911 -6.929 13.536 1.00 65.81 177 ILE A N 1
ATOM 1422 C CA . ILE A 1 177 ? 10.646 -6.482 12.343 1.00 65.81 177 ILE A CA 1
ATOM 1423 C C . ILE A 1 177 ? 11.840 -7.410 12.094 1.00 65.81 177 ILE A C 1
ATOM 1425 O O . ILE A 1 177 ? 11.949 -7.996 11.019 1.00 65.81 177 ILE A O 1
ATOM 1429 N N . LEU A 1 178 ? 12.705 -7.613 13.088 1.00 64.81 178 LEU A N 1
ATOM 1430 C CA . LEU A 1 178 ? 13.924 -8.414 12.943 1.00 64.81 178 LEU A CA 1
ATOM 1431 C C . LEU A 1 178 ? 13.640 -9.890 12.620 1.00 64.81 178 LEU A C 1
ATOM 1433 O O . LEU A 1 178 ? 14.314 -10.473 11.772 1.00 64.81 178 LEU A O 1
ATOM 1437 N N . ASN A 1 179 ? 12.610 -10.484 13.227 1.00 66.31 179 ASN A N 1
ATOM 1438 C CA . ASN A 1 179 ? 12.241 -11.880 12.969 1.00 66.31 179 ASN A CA 1
ATOM 1439 C C . ASN A 1 179 ? 11.711 -12.107 11.548 1.00 66.31 179 ASN A C 1
ATOM 1441 O O . ASN A 1 179 ? 11.907 -13.183 10.985 1.00 66.31 179 ASN A O 1
ATOM 1445 N N . SER A 1 180 ? 11.074 -11.103 10.939 1.00 62.41 180 SER A N 1
ATOM 1446 C CA . SER A 1 180 ? 10.581 -11.221 9.563 1.00 62.41 180 SER A CA 1
ATOM 1447 C C . SER A 1 180 ? 11.700 -11.410 8.527 1.00 62.41 180 SER A C 1
ATOM 1449 O O . SER A 1 180 ? 11.483 -12.087 7.527 1.00 62.41 180 SER A O 1
ATOM 1451 N N . PHE A 1 181 ? 12.911 -10.907 8.802 1.00 56.06 181 PHE A N 1
ATOM 1452 C CA . PHE A 1 181 ? 14.083 -11.075 7.933 1.00 56.06 181 PHE A CA 1
ATOM 1453 C C . PHE A 1 181 ? 14.771 -12.440 8.084 1.00 56.06 181 PHE A C 1
ATOM 1455 O O . PHE A 1 181 ? 15.496 -12.874 7.192 1.00 56.06 181 PHE A O 1
ATOM 1462 N N . GLN A 1 182 ? 14.559 -13.136 9.206 1.00 51.81 182 GLN A N 1
ATOM 1463 C CA . GLN A 1 182 ? 15.151 -14.460 9.434 1.00 51.81 182 GLN A CA 1
ATOM 1464 C C . GLN A 1 182 ? 14.399 -15.574 8.694 1.00 51.81 182 GLN A C 1
ATOM 1466 O O . GLN A 1 182 ? 14.976 -16.620 8.415 1.00 51.81 182 GLN A O 1
ATOM 1471 N N . ILE A 1 183 ? 13.128 -15.351 8.347 1.00 49.66 183 ILE A N 1
ATOM 1472 C CA . ILE A 1 183 ? 12.283 -16.345 7.668 1.00 49.66 183 ILE A CA 1
ATOM 1473 C C . ILE A 1 183 ? 12.529 -16.347 6.146 1.00 49.66 183 ILE A C 1
ATOM 1475 O O . ILE A 1 183 ? 12.362 -17.381 5.504 1.00 49.66 183 ILE A O 1
ATOM 1479 N N . SER A 1 184 ? 12.981 -15.230 5.563 1.00 44.84 184 SER A N 1
ATOM 1480 C CA . SER A 1 184 ? 13.259 -15.098 4.122 1.00 44.84 184 SER A CA 1
ATOM 1481 C C . SER A 1 184 ? 14.669 -15.531 3.696 1.00 44.84 184 SER A C 1
ATOM 1483 O O . SER A 1 184 ? 14.957 -15.584 2.502 1.00 44.84 184 SER A O 1
ATOM 1485 N N . SER A 1 185 ? 15.541 -15.904 4.637 1.00 37.91 185 SER A N 1
ATOM 1486 C CA . SER A 1 185 ? 16.877 -16.428 4.334 1.00 37.91 185 SER A CA 1
ATOM 1487 C C . SER A 1 185 ? 16.953 -17.925 4.649 1.00 37.91 185 SER A C 1
ATOM 1489 O O . SER A 1 185 ? 17.224 -18.282 5.798 1.00 37.91 185 SER A O 1
ATOM 1491 N N . PRO A 1 186 ? 16.794 -18.842 3.674 1.00 38.88 186 PRO A N 1
ATOM 1492 C CA . PRO A 1 186 ? 17.340 -20.174 3.841 1.00 38.88 186 PRO A CA 1
ATOM 1493 C C . PRO A 1 186 ? 18.860 -20.025 3.739 1.00 38.88 186 PRO A C 1
ATOM 1495 O O . PRO A 1 186 ? 19.439 -20.115 2.659 1.00 38.88 186 PRO A O 1
ATOM 1498 N N . PHE A 1 187 ? 19.522 -19.761 4.866 1.00 39.19 187 PHE A N 1
ATOM 1499 C CA . PHE A 1 187 ? 20.954 -20.007 4.981 1.00 39.19 187 PHE A CA 1
ATOM 1500 C C . PHE A 1 187 ? 21.165 -21.519 4.858 1.00 39.19 187 PHE A C 1
ATOM 1502 O O . PHE A 1 187 ? 21.231 -22.244 5.848 1.00 39.19 187 PHE A O 1
ATOM 1509 N N . ILE A 1 188 ? 21.248 -22.007 3.621 1.00 34.19 188 ILE A N 1
ATOM 1510 C CA . ILE A 1 188 ? 21.901 -23.276 3.331 1.00 34.19 188 ILE A CA 1
ATOM 1511 C C . ILE A 1 188 ? 23.396 -22.988 3.452 1.00 34.19 188 ILE A C 1
ATOM 1513 O O . ILE A 1 188 ? 24.055 -22.603 2.491 1.00 34.19 188 ILE A O 1
ATOM 1517 N N . TYR A 1 189 ? 23.919 -23.116 4.670 1.00 36.53 189 TYR A N 1
ATOM 1518 C CA . TYR A 1 189 ? 25.329 -23.434 4.835 1.00 36.53 189 TYR A CA 1
ATOM 1519 C C . TYR A 1 189 ? 25.491 -24.912 4.483 1.00 36.53 189 TYR A C 1
ATOM 1521 O O . TYR A 1 189 ? 25.103 -25.789 5.256 1.00 36.53 189 TYR A O 1
ATOM 1529 N N . SER A 1 190 ? 26.039 -25.171 3.301 1.00 33.97 190 SER A N 1
ATOM 1530 C CA . SER A 1 190 ? 26.644 -26.449 2.927 1.00 33.97 190 SER A CA 1
ATOM 1531 C C . SER A 1 190 ? 27.982 -26.179 2.270 1.00 33.97 190 SER A C 1
ATOM 1533 O O . SER A 1 190 ? 27.967 -25.380 1.305 1.00 33.97 190 SER A O 1
#

InterPro domains:
  IPR032675 Leucine-rich repeat domain superfamily [G3DSA:3.80.10.10] (1-119)

Mean predicted aligned error: 12.59 Å

Solvent-accessible surface area (backbone atoms only — not comparable to full-atom values): 11576 Å² total; per-residue (Å²): 132,86,76,89,55,67,77,40,37,69,48,78,51,67,67,45,99,46,46,41,69,57,49,52,57,51,40,29,57,70,74,85,71,86,77,84,77,86,83,77,91,77,90,82,90,82,90,80,84,90,76,87,75,76,91,72,71,86,76,77,58,35,57,34,53,43,26,27,34,44,32,37,37,61,36,65,63,46,46,63,66,42,57,52,52,60,71,40,86,81,24,32,82,44,52,36,34,44,33,40,48,63,44,92,87,37,81,58,46,70,67,55,55,50,49,49,54,71,75,39,65,87,31,42,36,38,40,33,39,62,48,69,88,73,58,61,78,89,42,59,66,60,51,52,51,43,56,49,50,52,52,52,48,50,52,44,32,75,75,34,93,38,33,45,65,43,82,35,83,62,83,84,50,72,68,59,57,57,52,60,61,59,73,77,51,84,78,76,85,124